Protein AF-A0A356UKZ0-F1 (afdb_monomer)

Mean predicted aligned error: 11.08 Å

Foldseek 3Di:
DVDLPDALVRVLVVQLCCCLVVVNPDDPDDFDPDNDDDDDDVVRVVVRVVSVVVSVVSCVVSVHDDDDDDDPDKDDDDLVVLLVLLLVLLVLVLLLCVLLVDDNVVSVVVSVVSNVVLVVCSPPPLPVSLLVSLLSLLQSQLLSLCSVQPDPDDDDPVSVVVSVVSSVVSNVSSVVSSCSSQPIPCVVVVVDDNPCPLVSVQNNVVVNVLSCQQRVDDDPDDPVVSVVCVCVVDPVVVVVNVVSVVVSVPD

Radius of gyration: 27.94 Å; Cα contacts (8 Å, |Δi|>4): 185; chains: 1; bounding box: 66×39×79 Å

Secondary structure (DSSP, 8-state):
---TT--HHHHHHHHHHHHHTS-------PPPS-SSSS--THHHHHHHHHHHHHHHHHHHHTTPPP----PPPPP---HHHHHHHHHHHHHHHHHHHHHTT--HHHHHHHHHHHHHHHHHHHHH-HHHHHHHHHHHHHHHHHHHHHHHH--SS---HHHHHHHHHHHHHHHHHHHHHHHHHT-SHHHHTTSS--TTHHHHHHHHHHHHHHHIIIIIS--SS-HHHHHHHHHHH-HHHHHHHHHHHHHHHT-

Solvent-accessible surface area (backbone atoms only — not comparable to full-atom values): 14479 Å² total; per-residue (Å²): 136,86,62,97,83,62,51,73,65,60,47,42,52,53,55,46,46,38,38,73,74,65,66,46,88,75,83,90,81,76,83,65,90,67,75,59,101,78,71,64,76,77,55,40,57,55,53,44,52,51,50,52,53,54,42,52,52,53,41,44,73,72,72,47,84,88,73,81,91,74,79,79,81,74,56,85,76,56,64,68,60,48,50,52,47,47,48,53,39,51,51,49,44,49,54,40,44,55,74,67,68,53,64,64,69,60,48,51,54,52,48,53,52,50,52,52,51,46,55,49,22,64,73,78,39,46,70,60,39,31,53,51,45,24,40,49,17,47,24,42,24,46,38,39,20,45,72,74,51,62,68,98,62,94,70,56,73,70,58,48,52,52,36,49,53,52,27,51,55,44,23,44,52,15,49,53,44,24,50,60,50,55,63,35,51,48,45,76,71,59,76,40,78,78,82,48,61,49,53,42,67,44,48,29,58,52,51,43,54,50,48,50,54,68,70,67,49,89,67,98,67,60,68,74,61,47,56,52,41,52,57,72,72,31,74,68,53,49,52,50,52,49,48,48,51,42,57,51,71,67,111

pLDDT: mean 83.97, std 14.88, range [40.44, 98.31]

Sequence (251 aa):
MANPNYTFAQAKDRYLLAAAERNVRVLLVRPFLRPDHGGAGDRILTANLNFFAGLKQALENEKLRLGQASVFSPLPVVRWLLFLMGWGVIAGGLLLWEKIKLPRRAGLILGILTVLGWLFLLYFDLNFGRKAMALAAVIIFPVLSLLINVPSQGVSPFESIWRLIRTSLMSLSGAILTVGLLADTGYMLKLDMFSGVKAAHILPLLILTVVFYLCFISSPVPVGLRLKKLFDAALPVKWAVIGLILLGLGV

Structure (mmCIF, N/CA/C/O backbone):
data_AF-A0A356UKZ0-F1
#
_entry.id   AF-A0A356UKZ0-F1
#
loop_
_atom_site.group_PDB
_atom_site.id
_atom_site.type_symbol
_atom_site.label_atom_id
_atom_site.label_alt_id
_atom_site.label_comp_id
_atom_site.label_asym_id
_atom_site.label_entity_id
_atom_site.label_seq_id
_atom_site.pdbx_PDB_ins_code
_atom_site.Cartn_x
_atom_site.Cartn_y
_atom_site.Cartn_z
_atom_site.occupancy
_atom_site.B_iso_or_equiv
_atom_site.auth_seq_id
_atom_site.auth_comp_id
_atom_site.auth_asym_id
_atom_site.auth_atom_id
_atom_site.pdbx_PDB_model_num
ATOM 1 N N . MET A 1 1 ? 23.489 10.546 -20.068 1.00 43.59 1 MET A N 1
ATOM 2 C CA . MET A 1 1 ? 24.926 10.244 -19.883 1.00 43.59 1 MET A CA 1
ATOM 3 C C . MET A 1 1 ? 25.555 9.766 -21.199 1.00 43.59 1 MET A C 1
ATOM 5 O O . MET A 1 1 ? 25.866 8.593 -21.318 1.00 43.59 1 MET A O 1
ATOM 9 N N . ALA A 1 2 ? 25.761 10.645 -22.186 1.00 40.44 2 ALA A N 1
ATOM 10 C CA . ALA A 1 2 ? 26.898 10.467 -23.098 1.00 40.44 2 ALA A CA 1
ATOM 11 C C . ALA A 1 2 ? 27.938 11.457 -22.593 1.00 40.44 2 ALA A C 1
ATOM 13 O O . ALA A 1 2 ? 27.857 12.648 -22.874 1.00 40.44 2 ALA A O 1
ATOM 14 N N . ASN A 1 3 ? 28.760 10.975 -21.668 1.00 45.78 3 ASN A N 1
ATOM 15 C CA . ASN A 1 3 ? 29.881 11.731 -21.142 1.00 45.78 3 ASN A CA 1
ATOM 16 C C . ASN A 1 3 ? 30.968 11.692 -22.234 1.00 45.78 3 ASN A C 1
ATOM 18 O O . ASN A 1 3 ? 31.224 10.588 -22.719 1.00 45.78 3 ASN A O 1
ATOM 22 N N . PRO A 1 4 ? 31.582 12.815 -22.643 1.00 55.72 4 PRO A N 1
ATOM 23 C CA . PRO A 1 4 ? 32.627 12.873 -23.680 1.00 55.72 4 PRO A CA 1
ATOM 24 C C . PRO A 1 4 ? 33.896 12.027 -23.428 1.00 55.72 4 PRO A C 1
ATOM 26 O O . PRO A 1 4 ? 34.841 12.125 -24.200 1.00 55.72 4 PRO A O 1
ATOM 29 N N . ASN A 1 5 ? 33.920 11.178 -22.395 1.00 64.25 5 ASN A N 1
ATOM 30 C CA . ASN A 1 5 ? 35.114 10.492 -21.899 1.00 64.25 5 ASN A CA 1
ATOM 31 C C . ASN A 1 5 ? 35.096 8.963 -22.080 1.00 64.25 5 ASN A C 1
ATOM 33 O O . ASN A 1 5 ? 35.955 8.292 -21.518 1.00 64.25 5 ASN A O 1
ATOM 37 N N . TYR A 1 6 ? 34.118 8.387 -22.788 1.00 72.69 6 TYR A N 1
ATOM 38 C CA . TYR A 1 6 ? 34.090 6.938 -23.020 1.00 72.69 6 TYR A CA 1
ATOM 39 C C . TYR A 1 6 ? 34.653 6.581 -24.390 1.00 72.69 6 TYR A C 1
ATOM 41 O O . TYR A 1 6 ? 34.204 7.118 -25.402 1.00 72.69 6 TYR A O 1
ATOM 49 N N . THR A 1 7 ? 35.577 5.621 -24.422 1.00 82.50 7 THR A N 1
ATOM 50 C CA . THR A 1 7 ? 35.979 4.965 -25.672 1.00 82.50 7 THR A CA 1
ATOM 51 C C . THR A 1 7 ? 34.839 4.093 -26.205 1.00 82.50 7 THR A C 1
ATOM 53 O O . THR A 1 7 ? 33.933 3.701 -25.460 1.00 82.50 7 THR A O 1
ATOM 56 N N . PHE A 1 8 ? 34.884 3.735 -27.492 1.00 84.50 8 PHE A N 1
ATOM 57 C CA . PHE A 1 8 ? 33.904 2.820 -28.091 1.00 84.50 8 PHE A CA 1
ATOM 58 C C . PHE A 1 8 ? 33.789 1.494 -27.322 1.00 84.50 8 PHE A C 1
ATOM 60 O O . PHE A 1 8 ? 32.682 1.011 -27.100 1.00 84.50 8 PHE A O 1
ATOM 67 N N . ALA A 1 9 ? 34.907 0.929 -26.856 1.00 85.94 9 ALA A N 1
ATOM 68 C CA . ALA A 1 9 ? 34.903 -0.304 -26.067 1.00 85.94 9 ALA A CA 1
ATOM 69 C C . ALA A 1 9 ? 34.182 -0.120 -24.721 1.00 85.94 9 ALA A C 1
ATOM 71 O O . ALA A 1 9 ? 33.236 -0.842 -24.420 1.00 85.94 9 ALA A O 1
ATOM 72 N N . GLN A 1 10 ? 34.540 0.920 -23.962 1.00 88.56 10 GLN A N 1
ATOM 73 C CA . GLN A 1 10 ? 33.916 1.207 -22.665 1.00 88.56 10 GLN A CA 1
ATOM 74 C C . GLN A 1 10 ? 32.413 1.474 -22.787 1.00 88.56 10 GLN A C 1
ATOM 76 O O . GLN A 1 10 ? 31.621 1.066 -21.936 1.00 88.56 10 GLN A O 1
ATOM 81 N N . ALA A 1 11 ? 32.001 2.171 -23.846 1.00 88.88 11 ALA A N 1
ATOM 82 C CA . ALA A 1 11 ? 30.593 2.415 -24.101 1.00 88.88 11 ALA A CA 1
ATOM 83 C C . ALA A 1 11 ? 29.846 1.127 -24.460 1.00 88.88 11 ALA A C 1
ATOM 85 O O . ALA A 1 11 ? 28.740 0.921 -23.959 1.00 88.88 11 ALA A O 1
ATOM 86 N N . LYS A 1 12 ? 30.447 0.257 -25.284 1.00 90.56 12 LYS A N 1
ATOM 87 C CA . LYS A 1 12 ? 29.882 -1.051 -25.637 1.00 90.56 12 LYS A CA 1
ATOM 88 C C . LYS A 1 12 ? 29.649 -1.887 -24.381 1.00 90.56 12 LYS A C 1
ATOM 90 O O . LYS A 1 12 ? 28.522 -2.332 -24.174 1.00 90.56 12 LYS A O 1
ATOM 95 N N . ASP A 1 13 ? 30.657 -2.012 -23.522 1.00 92.06 13 ASP A N 1
ATOM 96 C CA . ASP A 1 13 ? 30.556 -2.768 -22.268 1.00 92.06 13 ASP A CA 1
ATOM 97 C C . ASP A 1 13 ? 29.467 -2.192 -21.365 1.00 92.06 13 ASP A C 1
ATOM 99 O O . ASP A 1 13 ? 28.635 -2.916 -20.828 1.00 92.06 13 ASP A O 1
ATOM 103 N N . ARG A 1 14 ? 29.385 -0.863 -21.256 1.00 91.62 14 ARG A N 1
ATOM 104 C CA . ARG A 1 14 ? 28.345 -0.207 -20.460 1.00 91.62 14 ARG A CA 1
ATOM 105 C C . ARG A 1 14 ? 26.931 -0.506 -20.969 1.00 91.62 14 ARG A C 1
ATOM 107 O O . ARG A 1 14 ? 26.036 -0.724 -20.150 1.00 91.62 14 ARG A O 1
ATOM 114 N N . TYR A 1 15 ? 26.704 -0.473 -22.283 1.00 93.50 15 TYR A N 1
ATOM 115 C CA . TYR A 1 15 ? 25.401 -0.823 -22.860 1.00 93.50 15 TYR A CA 1
ATOM 116 C C . TYR A 1 15 ? 25.092 -2.314 -22.692 1.00 93.50 15 TYR A C 1
ATOM 118 O O . TYR A 1 15 ? 23.949 -2.656 -22.385 1.00 93.50 15 TYR A O 1
ATOM 126 N N . LEU A 1 16 ? 26.101 -3.179 -22.829 1.00 93.75 16 LEU A N 1
ATOM 127 C CA . LEU A 1 16 ? 25.967 -4.617 -22.623 1.00 93.75 16 LEU A CA 1
ATOM 128 C C . LEU A 1 16 ? 25.573 -4.933 -21.177 1.00 93.75 16 LEU A C 1
ATOM 130 O O . LEU A 1 16 ? 24.544 -5.560 -20.960 1.00 93.75 16 LEU A O 1
ATOM 134 N N . LEU A 1 17 ? 26.301 -4.403 -20.190 1.00 93.38 17 LEU A N 1
ATOM 135 C CA . LEU A 1 17 ? 25.995 -4.561 -18.762 1.00 93.38 17 LEU A CA 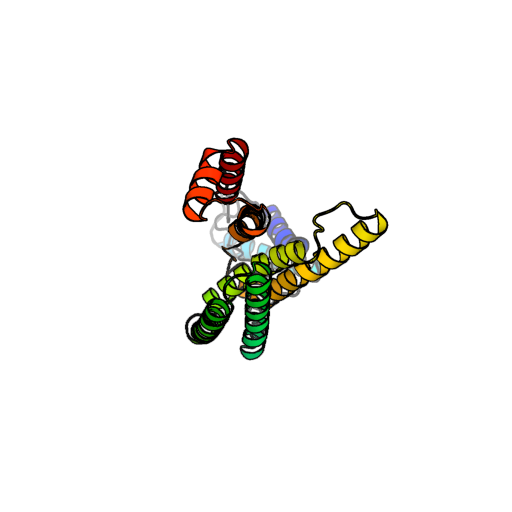1
ATOM 136 C C . LEU A 1 17 ? 24.600 -4.025 -18.414 1.00 93.38 17 LEU A C 1
ATOM 138 O O . LEU A 1 17 ? 23.856 -4.632 -17.644 1.00 93.38 17 LEU A O 1
ATOM 142 N N . ALA A 1 18 ? 24.205 -2.890 -18.999 1.00 93.56 18 ALA A N 1
ATOM 143 C CA . ALA A 1 18 ? 22.863 -2.352 -18.797 1.00 93.56 18 ALA A CA 1
ATOM 144 C C . ALA A 1 18 ? 21.775 -3.335 -19.267 1.00 93.56 18 ALA A C 1
ATOM 146 O O . ALA A 1 18 ? 20.783 -3.530 -18.564 1.00 93.56 18 ALA A O 1
ATOM 147 N N . ALA A 1 19 ? 21.954 -3.969 -20.425 1.00 92.81 19 ALA A N 1
ATOM 148 C CA . ALA A 1 19 ? 20.964 -4.884 -20.980 1.00 92.81 19 ALA A CA 1
ATOM 149 C C . ALA A 1 19 ? 21.001 -6.286 -20.349 1.00 92.81 19 ALA A C 1
ATOM 151 O O . ALA A 1 19 ? 19.946 -6.822 -19.994 1.00 92.81 19 ALA A O 1
ATOM 152 N N . ALA A 1 20 ? 22.194 -6.866 -20.209 1.00 91.81 20 ALA A N 1
ATOM 153 C CA . ALA A 1 20 ? 22.410 -8.228 -19.735 1.00 91.81 20 ALA A CA 1
ATOM 154 C C . ALA A 1 20 ? 22.220 -8.345 -18.217 1.00 91.81 20 ALA A C 1
ATOM 156 O O . ALA A 1 20 ? 21.444 -9.183 -17.765 1.00 91.81 20 ALA A O 1
ATOM 157 N N . GLU A 1 21 ? 22.836 -7.463 -17.425 1.00 91.75 21 GLU A N 1
ATOM 158 C CA . GLU A 1 21 ? 22.789 -7.567 -15.959 1.00 91.75 21 GLU A CA 1
ATOM 159 C C . GLU A 1 21 ? 21.620 -6.790 -15.349 1.00 91.75 21 GLU A C 1
ATOM 161 O O . GLU A 1 21 ? 20.935 -7.270 -14.449 1.00 91.75 21 GLU A O 1
ATOM 166 N N . ARG A 1 22 ? 21.371 -5.565 -15.832 1.00 90.00 22 ARG A N 1
ATOM 167 C CA . ARG A 1 22 ? 20.391 -4.645 -15.219 1.00 90.00 22 ARG A CA 1
ATOM 168 C C . ARG A 1 22 ? 19.008 -4.712 -15.852 1.00 90.00 22 ARG A C 1
ATOM 170 O O . ARG A 1 22 ? 18.146 -3.909 -15.502 1.00 90.00 22 ARG A O 1
ATOM 177 N N . ASN A 1 23 ? 18.799 -5.647 -16.781 1.00 87.62 23 ASN A N 1
ATOM 178 C CA . ASN A 1 23 ? 17.517 -5.868 -17.447 1.00 87.62 23 ASN A CA 1
ATOM 179 C C . ASN A 1 23 ? 16.961 -4.585 -18.114 1.00 87.62 23 ASN A C 1
ATOM 181 O O . ASN A 1 23 ? 15.752 -4.378 -18.201 1.00 87.62 23 ASN A O 1
ATOM 185 N N . VAL A 1 24 ? 17.838 -3.690 -18.591 1.00 88.94 24 VAL A N 1
ATOM 186 C CA . VAL A 1 24 ? 17.426 -2.487 -19.328 1.00 88.94 24 VAL A CA 1
ATOM 187 C C . VAL A 1 24 ? 17.042 -2.902 -20.746 1.00 88.94 24 VAL A C 1
ATOM 189 O O . VAL A 1 24 ? 17.882 -3.340 -21.528 1.00 88.94 24 VAL A O 1
ATOM 192 N N . ARG A 1 25 ? 15.755 -2.781 -21.086 1.00 86.81 25 ARG A N 1
ATOM 193 C CA . ARG A 1 25 ? 15.201 -3.241 -22.376 1.00 86.81 25 ARG A CA 1
ATOM 194 C C . ARG A 1 25 ? 15.134 -2.167 -23.462 1.00 86.81 25 ARG A C 1
ATOM 196 O O . ARG A 1 25 ? 14.839 -2.485 -24.607 1.00 86.81 25 ARG A O 1
ATOM 203 N N . VAL A 1 26 ? 15.459 -0.917 -23.127 1.00 88.94 26 VAL A N 1
ATOM 204 C CA . VAL A 1 26 ? 15.556 0.198 -24.080 1.00 88.94 26 VAL A CA 1
ATOM 205 C C . VAL A 1 26 ? 16.917 0.871 -23.923 1.00 88.94 26 VAL A C 1
ATOM 207 O O . VAL A 1 26 ? 17.212 1.452 -22.880 1.00 88.94 26 VAL A O 1
ATOM 210 N N . LEU A 1 27 ? 17.748 0.802 -24.965 1.00 89.69 27 LEU A N 1
ATOM 211 C CA . LEU A 1 27 ? 19.071 1.424 -24.992 1.00 89.69 27 LEU A CA 1
ATOM 212 C C . LEU A 1 27 ? 19.046 2.664 -25.889 1.00 89.69 27 LEU A C 1
ATOM 214 O O . LEU A 1 27 ? 19.005 2.560 -27.113 1.00 89.69 27 LEU A O 1
ATOM 218 N N . LEU A 1 28 ? 19.103 3.851 -25.281 1.00 90.00 28 LEU A N 1
ATOM 219 C CA . LEU A 1 28 ? 19.311 5.092 -26.024 1.00 90.00 28 LEU A CA 1
ATOM 220 C C . LEU A 1 28 ? 20.800 5.247 -26.346 1.00 90.00 28 LEU A C 1
ATOM 222 O O . LEU A 1 28 ? 21.562 5.807 -25.554 1.00 90.00 28 LEU A O 1
ATOM 226 N N . VAL A 1 29 ? 21.201 4.751 -27.511 1.00 89.12 29 VAL A N 1
ATOM 227 C CA . VAL A 1 29 ? 22.577 4.862 -27.993 1.00 89.12 29 VAL A CA 1
ATOM 228 C C . VAL A 1 29 ? 22.765 6.198 -28.704 1.00 89.12 29 VAL A C 1
ATOM 230 O O . VAL A 1 29 ? 22.141 6.471 -29.727 1.00 89.12 29 VAL A O 1
ATOM 233 N N . ARG A 1 30 ? 23.624 7.050 -28.144 1.00 85.94 30 ARG A N 1
ATOM 234 C CA . ARG A 1 30 ? 23.974 8.346 -28.740 1.00 85.94 30 ARG A CA 1
ATOM 235 C C . ARG A 1 30 ? 25.189 8.190 -29.665 1.00 85.94 30 ARG A C 1
ATOM 237 O O . ARG A 1 30 ? 26.172 7.607 -29.210 1.00 85.94 30 ARG A O 1
ATOM 244 N N . PRO A 1 31 ? 25.156 8.722 -30.902 1.00 84.38 31 PRO A N 1
ATOM 245 C CA . PRO A 1 31 ? 26.309 8.693 -31.797 1.00 84.38 31 PRO A CA 1
ATOM 246 C C . PRO A 1 31 ? 27.517 9.448 -31.229 1.00 84.38 31 PRO A C 1
ATOM 248 O O . PRO A 1 31 ? 27.374 10.499 -30.599 1.00 84.38 31 PRO A O 1
ATOM 251 N N . PHE A 1 32 ? 28.713 8.933 -31.495 1.00 81.94 32 PHE A N 1
ATOM 252 C CA . PHE A 1 32 ? 29.981 9.584 -31.186 1.00 81.94 32 PHE A CA 1
ATOM 253 C C . PHE A 1 32 ? 30.288 10.630 -32.252 1.00 81.94 32 PHE A C 1
ATOM 255 O O . PHE A 1 32 ? 30.457 10.293 -33.421 1.00 81.94 32 PHE A O 1
ATOM 262 N N . LEU A 1 33 ? 30.369 11.899 -31.848 1.00 78.44 33 LEU A N 1
ATOM 263 C CA . LEU A 1 33 ? 30.633 13.025 -32.755 1.00 78.44 33 LEU A CA 1
ATOM 264 C C . LEU A 1 33 ? 32.129 13.319 -32.938 1.00 78.44 33 LEU A C 1
ATOM 266 O O . LEU A 1 33 ? 32.504 14.088 -33.816 1.00 78.44 33 LEU A O 1
ATOM 270 N N . ARG A 1 34 ? 32.982 12.739 -32.089 1.00 71.50 34 ARG A N 1
ATOM 271 C CA . ARG A 1 34 ? 34.445 12.857 -32.136 1.00 71.50 34 ARG A CA 1
ATOM 272 C C . ARG A 1 34 ? 35.054 11.493 -31.808 1.00 71.50 34 ARG A C 1
ATOM 274 O O . ARG A 1 34 ? 35.364 11.245 -30.645 1.00 71.50 34 ARG A O 1
ATOM 281 N N . PRO A 1 35 ? 35.114 10.578 -32.787 1.00 60.94 35 PRO A N 1
ATOM 282 C CA . PRO A 1 35 ? 35.842 9.330 -32.647 1.00 60.94 35 PRO A CA 1
ATOM 283 C C . PRO A 1 35 ? 37.325 9.687 -32.664 1.00 60.94 35 PRO A C 1
ATOM 285 O O . PRO A 1 35 ? 37.921 9.849 -33.721 1.00 60.94 35 PRO A O 1
ATOM 288 N N . ASP A 1 36 ? 37.871 9.901 -31.475 1.00 57.19 36 ASP A N 1
ATOM 289 C CA . ASP A 1 36 ? 39.278 10.194 -31.236 1.00 57.19 36 ASP A CA 1
ATOM 290 C C . ASP A 1 36 ? 39.715 11.592 -31.722 1.00 57.19 36 ASP A C 1
ATOM 292 O O . ASP A 1 36 ? 39.097 12.244 -32.568 1.00 57.19 36 ASP A O 1
ATOM 296 N N . HIS A 1 37 ? 40.745 12.136 -31.081 1.00 52.12 37 HIS A N 1
ATOM 297 C CA . HIS A 1 37 ? 41.218 13.502 -31.295 1.00 52.12 37 HIS A CA 1
ATOM 298 C C . HIS A 1 37 ? 41.833 13.679 -32.699 1.00 52.12 37 HIS A C 1
ATOM 300 O O . HIS A 1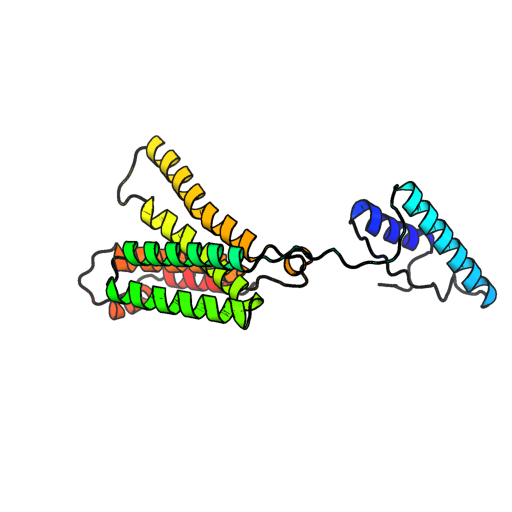 37 ? 43.047 13.647 -32.852 1.00 52.12 37 HIS A O 1
ATOM 306 N N . GLY A 1 38 ? 41.001 13.896 -33.721 1.00 49.44 38 GLY A N 1
ATOM 307 C CA . GLY A 1 38 ? 41.424 14.294 -35.067 1.00 49.44 38 GLY A CA 1
ATOM 308 C C . GLY A 1 38 ? 41.122 13.257 -36.148 1.00 49.44 38 GLY A C 1
ATOM 309 O O . GLY A 1 38 ? 41.898 12.339 -36.391 1.00 49.44 38 GLY A O 1
ATOM 310 N N . GLY A 1 39 ? 40.019 13.443 -36.874 1.00 44.44 39 GLY A N 1
ATOM 311 C CA . GLY A 1 39 ? 39.728 12.651 -38.067 1.00 44.44 39 GLY A CA 1
ATOM 312 C C . GLY A 1 39 ? 38.464 13.109 -38.785 1.00 44.44 39 GLY A C 1
ATOM 313 O O . GLY A 1 39 ? 37.404 13.195 -38.175 1.00 44.44 39 GLY A O 1
ATOM 314 N N . ALA A 1 40 ? 38.607 13.417 -40.075 1.00 51.03 40 ALA A N 1
ATOM 315 C CA . ALA A 1 40 ? 37.608 13.993 -40.974 1.00 51.03 40 ALA A CA 1
ATOM 316 C C . ALA A 1 40 ? 36.249 13.259 -40.998 1.00 51.03 40 ALA A C 1
ATOM 318 O O . ALA A 1 40 ? 36.176 12.042 -40.814 1.00 51.03 40 ALA A O 1
ATOM 319 N N . GLY A 1 41 ? 35.185 14.026 -41.269 1.00 56.44 41 GLY A N 1
ATOM 320 C CA . GLY A 1 41 ? 33.767 13.666 -41.105 1.00 56.44 41 GLY A CA 1
ATOM 321 C C . GLY A 1 41 ? 33.309 12.322 -41.688 1.00 56.44 41 GLY A C 1
ATOM 322 O O . GLY A 1 41 ? 32.430 11.695 -41.099 1.00 56.44 41 GLY A O 1
ATOM 323 N N . ASP A 1 42 ? 33.946 11.812 -42.745 1.00 58.47 42 ASP A N 1
ATOM 324 C CA . ASP A 1 42 ? 33.582 10.529 -43.376 1.00 58.47 42 ASP A CA 1
ATOM 325 C C . ASP A 1 42 ? 33.932 9.297 -42.521 1.00 58.47 42 ASP A C 1
ATOM 327 O O . ASP A 1 42 ? 33.281 8.250 -42.598 1.00 58.47 42 ASP A O 1
ATOM 331 N N . ARG A 1 43 ? 34.924 9.411 -41.628 1.00 73.44 43 ARG A N 1
ATOM 332 C CA . ARG A 1 43 ? 35.282 8.329 -40.694 1.00 73.44 43 ARG A CA 1
ATOM 333 C C . ARG A 1 43 ? 34.280 8.186 -39.549 1.00 73.44 43 ARG A C 1
ATOM 335 O O . ARG A 1 43 ? 34.168 7.105 -38.975 1.00 73.44 43 ARG A O 1
ATOM 342 N N . ILE A 1 44 ? 33.521 9.239 -39.242 1.00 79.44 44 ILE A N 1
ATOM 343 C CA . ILE A 1 44 ? 32.617 9.280 -38.086 1.00 79.44 44 ILE A CA 1
ATOM 344 C C . ILE A 1 44 ? 31.419 8.359 -38.285 1.00 79.44 44 ILE A C 1
ATOM 346 O O . ILE A 1 44 ? 31.076 7.588 -37.385 1.00 79.44 44 ILE A O 1
ATOM 350 N N . LEU A 1 45 ? 30.800 8.410 -39.464 1.00 83.31 45 LEU A N 1
ATOM 351 C CA . LEU A 1 45 ? 29.667 7.550 -39.789 1.00 83.31 45 LEU A CA 1
ATOM 352 C C . LEU A 1 45 ? 30.079 6.076 -39.741 1.00 83.31 45 LEU A C 1
ATOM 354 O O . LEU A 1 45 ? 29.461 5.287 -39.030 1.00 83.31 45 LEU A O 1
ATOM 358 N N . THR A 1 46 ? 31.170 5.730 -40.427 1.00 85.56 46 THR A N 1
ATOM 359 C CA . THR A 1 46 ? 31.694 4.358 -40.485 1.00 85.56 46 THR A CA 1
ATOM 360 C C . THR A 1 46 ? 32.059 3.827 -39.094 1.00 85.56 46 THR A C 1
ATOM 362 O O . THR A 1 46 ? 31.695 2.704 -38.748 1.00 85.56 46 THR A O 1
ATOM 365 N N . ALA A 1 47 ? 32.704 4.641 -38.250 1.00 84.56 47 ALA A N 1
ATOM 366 C CA . ALA A 1 47 ? 33.035 4.262 -36.875 1.00 84.56 47 ALA A CA 1
ATOM 367 C C . ALA A 1 47 ? 31.784 3.992 -36.021 1.00 84.56 47 ALA A C 1
ATOM 369 O O . ALA A 1 47 ? 31.725 2.990 -35.307 1.00 84.56 47 ALA A O 1
ATOM 370 N N . ASN A 1 48 ? 30.755 4.841 -36.128 1.00 88.12 48 ASN A N 1
ATOM 371 C CA . ASN A 1 48 ? 29.489 4.620 -35.430 1.00 88.12 48 ASN A CA 1
ATOM 372 C C . ASN A 1 48 ? 28.773 3.362 -35.940 1.00 88.12 48 ASN A C 1
ATOM 374 O O . ASN A 1 48 ? 28.305 2.575 -35.124 1.00 88.12 48 ASN A O 1
ATOM 378 N N . LEU A 1 49 ? 28.721 3.129 -37.255 1.00 90.19 49 LEU A N 1
ATOM 379 C CA . LEU A 1 49 ? 28.112 1.923 -37.831 1.00 90.19 49 LEU A CA 1
ATOM 380 C C . LEU A 1 49 ? 28.801 0.644 -37.335 1.00 90.19 49 LEU A C 1
ATOM 382 O O . LEU A 1 49 ? 28.118 -0.285 -36.902 1.00 90.19 49 LEU A O 1
ATOM 386 N N . ASN A 1 50 ? 30.136 0.627 -37.308 1.00 90.69 50 ASN A N 1
ATOM 387 C CA . ASN A 1 50 ? 30.911 -0.488 -36.759 1.00 90.69 50 ASN A CA 1
ATOM 388 C C . ASN A 1 50 ? 30.624 -0.701 -35.267 1.00 90.69 50 ASN A C 1
ATOM 390 O O . ASN A 1 50 ? 30.467 -1.836 -34.816 1.00 90.69 50 ASN A O 1
ATOM 394 N N . PHE A 1 51 ? 30.496 0.383 -34.499 1.00 90.38 51 PHE A N 1
ATOM 395 C CA . PHE A 1 51 ? 30.104 0.315 -33.094 1.00 90.38 51 PHE A CA 1
ATOM 396 C C . PHE A 1 51 ? 28.697 -0.274 -32.908 1.00 90.38 51 PHE A C 1
ATOM 398 O O . PHE A 1 51 ? 28.521 -1.172 -32.086 1.00 90.38 51 PHE A O 1
ATOM 405 N N . PHE A 1 52 ? 27.706 0.171 -33.688 1.00 91.88 52 PHE A N 1
ATOM 406 C CA . PHE A 1 52 ? 26.343 -0.370 -33.645 1.00 91.88 52 PHE A CA 1
ATOM 407 C C . PHE A 1 52 ? 26.303 -1.855 -34.018 1.00 91.88 52 PHE A C 1
ATOM 409 O O . PHE A 1 52 ? 25.644 -2.632 -33.327 1.00 91.88 52 PHE A O 1
ATOM 416 N N . ALA A 1 53 ? 27.032 -2.263 -35.061 1.00 93.12 53 ALA A N 1
ATOM 417 C CA . ALA A 1 53 ? 27.142 -3.663 -35.463 1.00 93.12 53 ALA A CA 1
ATOM 418 C C . ALA A 1 53 ? 27.772 -4.520 -34.352 1.00 93.12 53 ALA A C 1
ATOM 420 O O . ALA A 1 53 ? 27.224 -5.557 -33.976 1.00 93.12 53 ALA A O 1
ATOM 421 N N . GLY A 1 54 ? 28.872 -4.045 -33.758 1.00 93.31 54 GLY A N 1
ATOM 422 C CA . GLY A 1 54 ? 29.546 -4.730 -32.658 1.00 93.31 54 GLY A CA 1
ATOM 423 C C . GLY A 1 54 ? 28.716 -4.796 -31.372 1.00 93.31 54 GLY A C 1
ATOM 424 O O . GLY A 1 54 ? 28.808 -5.782 -30.639 1.00 93.31 54 GLY A O 1
ATOM 425 N N . LEU A 1 55 ? 27.903 -3.774 -31.088 1.00 93.25 55 LEU A N 1
ATOM 426 C CA . LEU A 1 55 ? 26.957 -3.774 -29.972 1.00 93.25 55 LEU A CA 1
ATOM 427 C C . LEU A 1 55 ? 25.809 -4.758 -30.222 1.00 93.25 55 LEU A C 1
ATOM 429 O O . LEU A 1 55 ? 25.486 -5.541 -29.335 1.00 93.25 55 LEU A O 1
ATOM 433 N N . LYS A 1 56 ? 25.232 -4.760 -31.431 1.00 93.56 56 LYS A N 1
ATOM 434 C CA . LYS A 1 56 ? 24.193 -5.715 -31.837 1.00 93.56 56 LYS A CA 1
ATOM 435 C C . LYS A 1 56 ? 24.664 -7.156 -31.650 1.00 93.56 56 LYS A C 1
ATOM 437 O O . LYS A 1 56 ? 23.993 -7.920 -30.966 1.00 93.56 56 LYS A O 1
ATOM 442 N N . GLN A 1 57 ? 25.840 -7.488 -32.177 1.00 94.75 57 GLN A N 1
ATOM 443 C CA . GLN A 1 57 ? 26.408 -8.829 -32.054 1.00 94.75 57 GLN A CA 1
ATOM 444 C C . GLN A 1 57 ? 26.648 -9.219 -30.588 1.00 94.75 57 GLN A C 1
ATOM 446 O O . GLN A 1 57 ? 26.359 -10.343 -30.193 1.00 94.75 57 GLN A O 1
ATOM 451 N N . ALA A 1 58 ? 27.139 -8.295 -29.757 1.00 93.19 58 ALA A N 1
ATOM 452 C CA . ALA A 1 58 ? 27.340 -8.570 -28.335 1.00 93.19 58 ALA A CA 1
ATOM 453 C C . ALA A 1 58 ? 26.021 -8.838 -27.594 1.00 93.19 58 ALA A C 1
ATOM 455 O O . ALA A 1 58 ? 25.958 -9.752 -26.782 1.00 93.19 58 ALA A O 1
ATOM 456 N N . LEU A 1 59 ? 24.958 -8.090 -27.902 1.00 93.81 59 LEU A N 1
ATOM 457 C CA . LEU A 1 59 ? 23.633 -8.321 -27.320 1.00 93.81 59 LEU A CA 1
ATOM 458 C C . LEU A 1 59 ? 23.037 -9.665 -27.776 1.00 93.81 59 LEU A C 1
ATOM 460 O O . LEU A 1 59 ? 22.455 -10.384 -26.967 1.00 93.81 59 LEU A O 1
ATOM 464 N N . GLU A 1 60 ? 23.210 -10.032 -29.046 1.00 93.75 60 GLU A N 1
ATOM 465 C CA . GLU A 1 60 ? 22.765 -11.327 -29.579 1.00 93.75 60 GLU A CA 1
ATOM 466 C C . GLU A 1 60 ? 23.536 -12.505 -28.955 1.00 93.75 60 GLU A C 1
ATOM 468 O O . GLU A 1 60 ? 22.932 -13.536 -28.655 1.00 93.75 60 GLU A O 1
ATOM 473 N N . ASN A 1 61 ? 24.834 -12.337 -28.671 1.00 94.88 61 ASN A N 1
ATOM 474 C CA . ASN A 1 61 ? 25.644 -13.328 -27.950 1.00 94.88 61 ASN A CA 1
ATOM 475 C C . ASN A 1 61 ? 25.143 -13.558 -26.512 1.00 94.88 61 ASN A C 1
ATOM 477 O O . ASN A 1 61 ? 25.153 -14.691 -26.036 1.00 94.88 61 ASN A O 1
ATOM 481 N N . GLU A 1 62 ? 24.617 -12.516 -25.859 1.00 92.44 62 GLU A N 1
ATOM 482 C CA . GLU A 1 62 ? 23.909 -12.605 -24.568 1.00 92.44 62 GLU A CA 1
ATOM 483 C C . GLU A 1 62 ? 22.486 -13.188 -24.697 1.00 92.44 62 GLU A C 1
ATOM 485 O O . GLU A 1 62 ? 21.683 -13.135 -23.764 1.00 92.44 62 GLU A O 1
ATOM 490 N N . LYS A 1 63 ? 22.136 -13.748 -25.865 1.00 92.44 63 LYS A N 1
ATOM 491 C CA . LYS A 1 63 ? 20.814 -14.309 -26.195 1.00 92.44 63 LYS A CA 1
ATOM 492 C C . LYS A 1 63 ? 19.674 -13.287 -26.085 1.00 92.44 63 LYS A C 1
ATOM 494 O O . LYS A 1 63 ? 18.508 -13.670 -25.947 1.00 92.44 63 LYS A O 1
ATOM 499 N N . LEU A 1 64 ? 19.978 -11.989 -26.169 1.00 90.75 64 LEU A N 1
ATOM 500 C CA . LEU A 1 64 ? 18.975 -10.928 -26.180 1.00 90.75 64 LEU A CA 1
ATOM 501 C C . LEU A 1 64 ? 18.414 -10.749 -27.594 1.00 90.75 64 LEU A C 1
ATOM 503 O O . LEU A 1 64 ? 19.142 -10.752 -28.584 1.00 90.75 64 LEU A O 1
ATOM 507 N N . ARG A 1 65 ? 17.095 -10.563 -27.690 1.00 87.69 65 ARG A N 1
ATOM 508 C CA . ARG A 1 65 ? 16.413 -10.298 -28.961 1.00 87.69 65 ARG A CA 1
ATOM 509 C C . ARG A 1 65 ? 16.279 -8.798 -29.171 1.00 87.69 65 ARG A C 1
ATOM 511 O O . ARG A 1 65 ? 15.670 -8.111 -28.353 1.00 87.69 65 ARG A O 1
ATOM 518 N N . LEU A 1 66 ? 16.820 -8.305 -30.279 1.00 87.19 66 LEU A N 1
ATOM 519 C CA . LEU A 1 66 ? 16.614 -6.929 -30.713 1.00 87.19 66 LEU A CA 1
ATOM 520 C C . LEU A 1 66 ? 15.256 -6.804 -31.404 1.00 87.19 66 LEU A C 1
ATOM 522 O O . LEU A 1 66 ? 14.864 -7.662 -32.192 1.00 87.19 66 LEU A O 1
ATOM 526 N N . GLY A 1 67 ? 14.544 -5.724 -31.115 1.00 86.62 67 GLY A N 1
ATOM 527 C CA . GLY A 1 67 ? 13.234 -5.441 -31.685 1.00 86.62 67 GLY A CA 1
ATOM 528 C C . GLY A 1 67 ? 12.914 -3.956 -31.601 1.00 86.62 67 GLY A C 1
ATOM 529 O O . GLY A 1 67 ? 13.719 -3.159 -31.114 1.00 86.62 67 GLY A O 1
ATOM 530 N N . GLN A 1 68 ? 11.734 -3.579 -32.080 1.00 84.38 68 GLN A N 1
ATOM 531 C CA . GLN A 1 68 ? 11.248 -2.214 -31.913 1.00 84.38 68 GLN A CA 1
ATOM 532 C C . GLN A 1 68 ? 10.915 -1.960 -30.440 1.00 84.38 68 GLN A C 1
ATOM 534 O O . GLN A 1 68 ? 10.317 -2.806 -29.770 1.00 84.38 68 GLN A O 1
ATOM 539 N N . ALA A 1 69 ? 11.309 -0.788 -29.938 1.00 82.19 69 ALA A N 1
ATOM 540 C CA . ALA A 1 69 ? 10.920 -0.357 -28.605 1.00 82.19 69 ALA A CA 1
ATOM 541 C C . ALA A 1 69 ? 9.388 -0.300 -28.532 1.00 82.19 69 ALA A C 1
ATOM 543 O O . ALA A 1 69 ? 8.746 0.382 -29.328 1.00 82.19 69 ALA A O 1
ATOM 544 N N . SER A 1 70 ? 8.813 -1.037 -27.588 1.00 81.56 70 SER A N 1
ATOM 545 C CA . SER A 1 70 ? 7.374 -1.098 -27.348 1.00 81.56 70 SER A CA 1
ATOM 546 C C . SER A 1 70 ? 7.079 -0.781 -25.888 1.00 81.56 70 SER A C 1
ATOM 548 O O . SER A 1 70 ? 7.948 -0.882 -25.018 1.00 81.56 70 SER A O 1
ATOM 550 N N . VAL A 1 71 ? 5.851 -0.343 -25.625 1.00 80.12 71 VAL A N 1
ATOM 551 C CA . VAL A 1 71 ? 5.374 -0.112 -24.261 1.00 80.12 71 VAL A CA 1
ATOM 552 C C . VAL A 1 71 ? 5.035 -1.464 -23.638 1.00 80.12 71 VAL A C 1
ATOM 554 O O . VAL A 1 71 ? 4.540 -2.358 -24.324 1.00 80.12 71 VAL A O 1
ATOM 557 N N . PHE A 1 72 ? 5.290 -1.623 -22.339 1.00 77.81 72 PHE A N 1
ATOM 558 C CA . PHE A 1 72 ? 4.807 -2.792 -21.609 1.00 77.81 72 PHE A CA 1
ATOM 559 C C . PHE A 1 72 ? 3.283 -2.890 -21.712 1.00 77.81 72 PHE A C 1
ATOM 561 O O . PHE A 1 72 ? 2.586 -1.882 -21.579 1.00 77.81 72 PHE A O 1
ATOM 568 N N . SER A 1 73 ? 2.769 -4.104 -21.916 1.00 80.62 73 SER A N 1
ATOM 569 C CA . SER A 1 73 ? 1.327 -4.346 -21.902 1.00 80.62 73 SER A CA 1
ATOM 570 C C . SER A 1 73 ? 0.744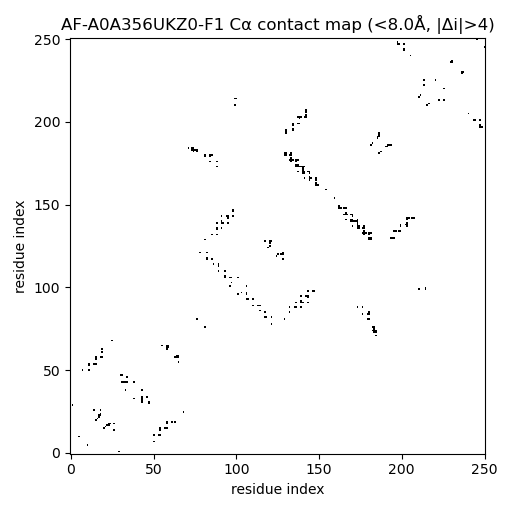 -3.894 -20.560 1.00 80.62 73 SER A C 1
ATOM 572 O O . SER A 1 73 ? 1.247 -4.336 -19.521 1.00 80.62 73 SER A O 1
ATOM 574 N N . PRO A 1 74 ? -0.290 -3.034 -20.551 1.00 80.12 74 PRO A N 1
ATOM 575 C CA . PRO A 1 74 ? -0.899 -2.590 -19.308 1.00 80.12 74 PRO A CA 1
ATOM 576 C C . PRO A 1 74 ? -1.488 -3.793 -18.571 1.00 80.12 74 PRO A C 1
ATOM 578 O O . PRO A 1 74 ? -2.135 -4.654 -19.174 1.00 80.12 74 PRO A O 1
ATOM 581 N N . LEU A 1 75 ? -1.277 -3.851 -17.257 1.00 83.06 75 LEU A N 1
ATOM 582 C CA . LEU A 1 75 ? -1.990 -4.806 -16.415 1.00 83.06 75 LEU A CA 1
ATOM 583 C C . LEU A 1 75 ? -3.464 -4.380 -16.361 1.00 83.06 75 LEU A C 1
ATOM 585 O O . LEU A 1 75 ? -3.739 -3.225 -16.028 1.00 83.06 75 LEU A O 1
ATOM 589 N N . PRO A 1 76 ? -4.421 -5.264 -16.695 1.00 82.19 76 PRO A N 1
ATOM 590 C CA . PRO A 1 76 ? -5.825 -4.887 -16.739 1.00 82.19 76 PRO A CA 1
ATOM 591 C C . PRO A 1 76 ? -6.331 -4.557 -15.332 1.00 82.19 76 PRO A C 1
ATOM 593 O O . PRO A 1 76 ? -6.404 -5.417 -14.454 1.00 82.19 76 PRO A O 1
ATOM 596 N N . VAL A 1 77 ? -6.720 -3.299 -15.123 1.00 85.50 77 VAL A N 1
ATOM 597 C CA . VAL A 1 77 ? -7.300 -2.839 -13.860 1.00 85.50 77 VAL A CA 1
ATOM 598 C C . VAL A 1 77 ? -8.804 -3.101 -13.861 1.00 85.50 77 VAL A C 1
ATOM 600 O O . VAL A 1 77 ? -9.587 -2.386 -14.489 1.00 85.50 77 VAL A O 1
ATOM 603 N N . VAL A 1 78 ? -9.229 -4.128 -13.126 1.00 91.44 78 VAL A N 1
ATOM 604 C CA . VAL A 1 78 ? -10.644 -4.503 -13.016 1.00 91.44 78 VAL A CA 1
ATOM 605 C C . VAL A 1 78 ? -11.317 -3.679 -11.914 1.00 91.44 78 VAL A C 1
ATOM 607 O O . VAL A 1 78 ? -11.136 -3.940 -10.724 1.00 91.44 78 VAL A O 1
ATOM 610 N N . ARG A 1 79 ? -12.127 -2.681 -12.298 1.00 91.38 79 ARG A N 1
ATOM 611 C CA . ARG A 1 79 ? -12.769 -1.733 -11.358 1.00 91.38 79 ARG A CA 1
ATOM 612 C C . ARG A 1 79 ? -13.640 -2.406 -10.296 1.00 91.38 79 ARG A C 1
ATOM 614 O O . ARG A 1 79 ? -13.621 -1.992 -9.144 1.00 91.38 79 ARG A O 1
ATOM 621 N N . TRP A 1 80 ? -14.370 -3.456 -10.664 1.00 93.50 80 TRP A N 1
ATOM 622 C CA . TRP A 1 80 ? -15.177 -4.238 -9.720 1.00 93.50 80 TRP A CA 1
ATOM 623 C C . TRP A 1 80 ? -14.313 -4.897 -8.632 1.00 93.50 80 TRP A C 1
ATOM 625 O O . TRP A 1 80 ? -14.666 -4.868 -7.454 1.00 93.50 80 TRP A O 1
ATOM 635 N N . LEU A 1 81 ? -13.149 -5.435 -9.004 1.00 95.12 81 LEU A N 1
ATOM 636 C CA . LEU A 1 81 ? -12.237 -6.045 -8.042 1.00 95.12 81 LEU A CA 1
ATOM 637 C C . LEU A 1 81 ? -11.641 -4.984 -7.105 1.00 95.12 81 LEU A C 1
ATOM 639 O O . LEU A 1 81 ? -11.531 -5.220 -5.905 1.00 95.12 81 LEU A O 1
ATOM 643 N N . LEU A 1 82 ? -11.324 -3.790 -7.624 1.00 96.00 82 LEU A N 1
ATOM 644 C CA . LEU A 1 82 ? -10.944 -2.647 -6.785 1.00 96.00 82 LEU A CA 1
ATOM 645 C C . LEU A 1 82 ? -12.064 -2.259 -5.820 1.00 96.00 82 LEU A C 1
ATOM 647 O O . LEU A 1 82 ? -11.793 -2.045 -4.640 1.00 96.00 82 LEU A O 1
ATOM 651 N N . PHE A 1 83 ? -13.314 -2.220 -6.288 1.00 96.56 83 PHE A N 1
ATOM 652 C CA . PHE A 1 83 ? -14.463 -1.963 -5.426 1.00 96.56 83 PHE A CA 1
ATOM 653 C C . PHE A 1 83 ? -14.539 -2.968 -4.272 1.00 96.56 83 PHE A C 1
ATOM 655 O O . PHE A 1 83 ? -14.603 -2.536 -3.122 1.00 96.56 83 PHE A O 1
ATOM 662 N N . LEU A 1 84 ? -14.434 -4.271 -4.559 1.00 97.00 84 LEU A N 1
ATOM 663 C CA . LEU A 1 84 ? -14.387 -5.321 -3.536 1.00 97.00 84 LEU A CA 1
ATOM 664 C C . LEU A 1 84 ? -13.241 -5.142 -2.543 1.00 97.00 84 LEU A C 1
ATOM 666 O O . LEU A 1 84 ? -13.446 -5.268 -1.336 1.00 97.00 84 LEU A O 1
ATOM 670 N N . MET A 1 85 ? -12.037 -4.845 -3.033 1.00 97.69 85 MET A N 1
ATOM 671 C CA . MET A 1 85 ? -10.883 -4.627 -2.164 1.00 97.69 85 MET A CA 1
ATOM 672 C C . MET A 1 85 ? -11.116 -3.437 -1.230 1.00 97.69 85 MET A C 1
ATOM 674 O O . MET A 1 85 ? -10.935 -3.570 -0.021 1.00 97.69 85 MET A O 1
ATOM 678 N N . GLY A 1 86 ? -11.588 -2.302 -1.755 1.00 97.44 86 GLY A N 1
ATOM 679 C CA . GLY A 1 86 ? -11.933 -1.141 -0.933 1.00 97.44 86 GLY A CA 1
ATOM 680 C C . GLY A 1 86 ? -13.073 -1.428 0.048 1.00 97.44 86 GLY A C 1
ATOM 681 O O . GLY A 1 86 ? -13.013 -0.993 1.195 1.00 97.44 86 GLY A O 1
ATOM 682 N N . TRP A 1 87 ? -14.059 -2.243 -0.337 1.00 97.06 87 TRP A N 1
ATOM 683 C CA . TRP A 1 87 ? -15.111 -2.707 0.570 1.00 97.06 87 TRP A CA 1
ATOM 684 C C . TRP A 1 87 ? -14.545 -3.504 1.750 1.00 97.06 87 TRP A C 1
ATOM 686 O O . TRP A 1 87 ? -14.944 -3.287 2.894 1.00 97.06 87 TRP A O 1
ATOM 696 N N . GLY A 1 88 ? -13.562 -4.375 1.497 1.00 97.69 88 GLY A N 1
ATOM 697 C CA . GLY A 1 88 ? -12.834 -5.098 2.541 1.00 97.69 88 GLY A CA 1
ATOM 698 C C . GLY A 1 88 ? -12.100 -4.167 3.511 1.00 97.69 88 GLY A C 1
ATOM 699 O O . GLY A 1 88 ? -12.145 -4.378 4.723 1.00 97.69 88 GLY A O 1
ATOM 700 N N . VAL A 1 89 ? -11.489 -3.092 3.001 1.00 98.31 89 VAL A N 1
ATOM 701 C CA . VAL A 1 89 ? -10.838 -2.066 3.835 1.00 98.31 89 VAL A CA 1
ATOM 702 C C . VAL A 1 89 ? -11.854 -1.331 4.710 1.00 98.31 89 VAL A C 1
ATOM 704 O O . VAL A 1 89 ? -11.626 -1.172 5.910 1.00 98.31 89 VAL A O 1
ATOM 707 N N . ILE A 1 90 ? -12.999 -0.935 4.147 1.00 97.94 90 ILE A N 1
ATOM 708 C CA . ILE A 1 90 ? -14.081 -0.269 4.888 1.00 97.94 90 ILE A CA 1
ATOM 709 C C . ILE A 1 90 ? -14.636 -1.191 5.978 1.00 97.94 90 ILE A C 1
ATOM 711 O O . ILE A 1 90 ? -14.807 -0.758 7.117 1.00 97.94 90 ILE A O 1
ATOM 715 N N . ALA A 1 91 ? -14.863 -2.469 5.664 1.00 97.00 91 ALA A N 1
ATOM 716 C CA . ALA A 1 91 ? -15.307 -3.460 6.638 1.00 97.00 91 ALA A CA 1
ATOM 717 C C . ALA A 1 91 ? -14.299 -3.613 7.789 1.00 97.00 91 ALA A C 1
ATOM 719 O O . ALA A 1 91 ? -14.691 -3.588 8.955 1.00 97.00 91 ALA A O 1
ATOM 720 N N . GLY A 1 92 ? -12.998 -3.678 7.483 1.00 96.62 92 GLY A N 1
ATOM 721 C CA . GLY A 1 92 ? -11.939 -3.656 8.495 1.00 96.62 92 GLY A CA 1
ATOM 722 C C . GLY A 1 92 ? -11.986 -2.397 9.368 1.00 96.62 92 GLY A C 1
ATOM 723 O O . GLY A 1 92 ? -11.857 -2.484 10.589 1.00 96.62 92 GLY A O 1
ATOM 724 N N . GLY A 1 93 ? -12.231 -1.230 8.765 1.00 96.44 93 GLY A N 1
ATOM 725 C CA . GLY A 1 93 ? -12.362 0.043 9.479 1.00 96.44 93 GLY A CA 1
ATOM 726 C C . GLY A 1 93 ? -13.564 0.080 10.424 1.00 96.44 93 GLY A C 1
ATOM 727 O O . GLY A 1 93 ? -13.452 0.561 11.550 1.00 96.44 93 GLY A O 1
ATOM 728 N N . LEU A 1 94 ? -14.699 -0.484 10.007 1.00 95.94 94 LEU A N 1
ATOM 729 C CA . LEU A 1 94 ? -15.893 -0.611 10.846 1.00 95.94 94 LEU A CA 1
ATOM 730 C C . LEU A 1 94 ? -15.687 -1.595 12.004 1.00 95.94 94 LEU A C 1
ATOM 732 O O . LEU A 1 94 ? -16.097 -1.305 13.128 1.00 95.94 94 LEU A O 1
ATOM 736 N N . LEU A 1 95 ? -14.999 -2.715 11.766 1.00 94.94 95 LEU A N 1
ATOM 737 C CA . LEU A 1 95 ? -14.615 -3.647 12.832 1.00 94.94 95 LEU A CA 1
ATOM 738 C C . LEU A 1 95 ? -13.678 -2.980 13.848 1.00 94.94 95 LEU A C 1
ATOM 740 O O . LEU A 1 95 ? -13.840 -3.160 15.056 1.00 94.94 95 LEU A O 1
ATOM 744 N N . LEU A 1 96 ? -12.726 -2.170 13.375 1.00 93.75 96 LEU A N 1
ATOM 745 C CA . LEU A 1 96 ? -11.860 -1.369 14.237 1.00 93.75 96 LEU A CA 1
ATOM 746 C C . LEU A 1 96 ? -12.666 -0.362 15.067 1.00 93.75 96 LEU A C 1
ATOM 748 O O . LEU A 1 96 ? -12.465 -0.274 16.278 1.00 93.75 96 LEU A O 1
ATOM 752 N N . TRP A 1 97 ? -13.617 0.342 14.449 1.00 92.44 97 TRP A N 1
ATOM 753 C CA . TRP A 1 97 ? -14.513 1.271 15.141 1.00 92.44 97 TRP A CA 1
ATOM 754 C C . TRP A 1 97 ? -15.277 0.598 16.289 1.00 92.44 97 TRP A C 1
ATOM 756 O O . TRP A 1 97 ? -15.355 1.138 17.396 1.00 92.44 97 TRP A O 1
ATOM 766 N N . GLU A 1 98 ? -15.803 -0.604 16.048 1.00 90.12 98 GLU A N 1
ATOM 767 C CA . GLU A 1 98 ? -16.510 -1.391 17.058 1.00 90.12 98 GLU A CA 1
ATOM 768 C C . GLU A 1 98 ? -15.585 -1.818 18.207 1.00 90.12 98 GLU A C 1
ATOM 770 O O . GLU A 1 98 ? -15.961 -1.716 19.377 1.00 90.12 98 GLU A O 1
ATOM 775 N N . LYS A 1 99 ? -14.344 -2.227 17.909 1.00 89.25 99 LYS A N 1
ATOM 776 C CA . LYS A 1 99 ? -13.369 -2.621 18.942 1.00 89.25 99 LYS A CA 1
ATOM 777 C C . LYS A 1 99 ? -12.947 -1.483 19.864 1.00 89.25 99 LYS A C 1
ATOM 779 O O . LYS A 1 99 ? -12.668 -1.738 21.033 1.00 89.25 99 LYS A O 1
ATOM 784 N N . ILE A 1 100 ? -12.973 -0.243 19.383 1.00 87.31 100 ILE A N 1
ATOM 785 C CA . ILE A 1 100 ? -12.679 0.960 20.178 1.00 87.31 100 ILE A CA 1
ATOM 786 C C . ILE A 1 100 ? -13.886 1.357 21.069 1.00 87.31 100 ILE A C 1
ATOM 788 O O . ILE A 1 100 ? -13.780 2.255 21.901 1.00 87.31 100 ILE A O 1
ATOM 792 N N . LYS A 1 101 ? -15.024 0.645 20.976 1.00 84.88 101 LYS A N 1
ATOM 793 C CA . LYS A 1 101 ? -16.263 0.873 21.753 1.00 84.88 101 LYS A CA 1
ATOM 794 C C . LYS A 1 101 ? -16.887 2.260 21.534 1.00 84.88 101 LYS A C 1
ATOM 796 O O . LYS A 1 101 ? -17.514 2.823 22.430 1.00 84.88 101 LYS A O 1
ATOM 801 N N . LEU A 1 102 ? -16.728 2.813 20.332 1.00 84.38 102 LEU A N 1
ATOM 802 C CA . LEU A 1 102 ? -17.354 4.072 19.924 1.00 84.38 102 LEU A CA 1
ATOM 803 C C . LEU A 1 102 ? -18.851 3.888 19.603 1.00 84.38 102 LEU A C 1
ATOM 805 O O . LEU A 1 102 ? -19.298 2.771 19.325 1.00 84.38 102 LEU A O 1
ATOM 809 N N . PRO A 1 103 ? -19.660 4.968 19.613 1.00 89.19 103 PRO A N 1
ATOM 810 C CA . PRO A 1 103 ? -21.091 4.874 19.341 1.00 89.19 103 PRO A CA 1
ATOM 811 C C . PRO A 1 103 ? -21.377 4.252 17.967 1.00 89.19 103 PRO A C 1
ATOM 813 O O . PRO A 1 103 ? -20.923 4.740 16.928 1.00 89.19 103 PRO A O 1
ATOM 816 N N . ARG A 1 104 ? -22.194 3.190 17.962 1.00 89.94 104 ARG A N 1
ATOM 817 C CA . ARG A 1 104 ? -22.510 2.394 16.763 1.00 89.94 104 ARG A CA 1
ATOM 818 C C . ARG A 1 104 ? -23.145 3.219 15.642 1.00 89.94 104 ARG A C 1
ATOM 820 O O . ARG A 1 104 ? -22.822 3.012 14.478 1.00 89.94 104 ARG A O 1
ATOM 827 N N . ARG A 1 105 ? -24.014 4.181 15.983 1.00 91.94 105 ARG A N 1
ATOM 828 C CA . ARG A 1 105 ? -24.670 5.062 14.997 1.00 91.94 105 ARG A CA 1
ATOM 829 C C . ARG A 1 105 ? -23.655 5.890 14.207 1.00 91.94 105 ARG A C 1
ATOM 831 O O . ARG A 1 105 ? -23.755 5.953 12.989 1.00 91.94 105 ARG A O 1
ATOM 838 N N . ALA A 1 106 ? -22.659 6.461 14.885 1.00 91.94 106 ALA A N 1
ATOM 839 C CA . ALA A 1 106 ? -21.601 7.219 14.222 1.00 91.94 106 ALA A CA 1
ATOM 840 C C . ALA A 1 106 ? -20.751 6.324 13.307 1.00 91.94 106 ALA A C 1
ATOM 842 O O . ALA A 1 106 ? -20.444 6.729 12.192 1.00 91.94 106 ALA A O 1
ATOM 843 N N . GLY A 1 107 ? -20.460 5.090 13.733 1.00 92.12 107 GLY A N 1
ATOM 844 C CA . GLY A 1 107 ? -19.762 4.107 12.900 1.00 92.12 107 GLY A CA 1
ATOM 845 C C . GLY A 1 107 ? -20.522 3.775 11.614 1.00 92.12 107 GLY A C 1
ATOM 846 O O . GLY A 1 107 ? -19.934 3.779 10.540 1.00 92.12 107 GLY A O 1
ATOM 847 N N . LEU A 1 108 ? -21.841 3.564 11.696 1.00 93.00 108 LEU A N 1
ATOM 848 C CA . LEU A 1 108 ? -22.677 3.299 10.518 1.00 93.00 108 LEU A CA 1
ATOM 849 C C . LEU A 1 108 ? -22.726 4.490 9.555 1.00 93.00 108 LEU A C 1
ATOM 851 O O . LEU A 1 108 ? -22.558 4.301 8.352 1.00 93.00 108 LEU A O 1
ATOM 855 N N . ILE A 1 109 ? -22.911 5.708 10.075 1.00 95.25 109 ILE A N 1
ATOM 856 C CA . ILE A 1 109 ? -22.910 6.930 9.258 1.00 95.25 109 ILE A CA 1
ATOM 857 C C . ILE A 1 109 ? -21.557 7.085 8.556 1.00 95.25 109 ILE A C 1
ATOM 859 O O . ILE A 1 109 ? -21.513 7.284 7.345 1.00 95.25 109 ILE A O 1
ATOM 863 N N . LEU A 1 110 ? -20.454 6.930 9.294 1.00 95.00 110 LEU A N 1
ATOM 864 C CA . LEU A 1 110 ? -19.107 7.011 8.738 1.00 95.00 110 LEU A CA 1
ATOM 865 C C . LEU A 1 110 ? -18.861 5.925 7.685 1.00 95.00 110 LEU A C 1
ATOM 867 O O . LEU A 1 110 ? -18.281 6.211 6.642 1.00 95.00 110 LEU A O 1
ATOM 871 N N . GLY A 1 111 ? -19.337 4.702 7.919 1.00 95.44 111 GLY A N 1
ATOM 872 C CA . GLY A 1 111 ? -19.276 3.604 6.956 1.00 95.44 111 GLY A CA 1
ATOM 873 C C . GLY A 1 111 ? -19.974 3.944 5.644 1.00 95.44 111 GLY A C 1
ATOM 874 O O . GLY A 1 111 ? -19.363 3.830 4.584 1.00 95.44 111 GLY A O 1
ATOM 875 N N . ILE A 1 112 ? -21.216 4.434 5.712 1.00 96.88 112 ILE A N 1
ATOM 876 C CA . ILE A 1 112 ? -21.983 4.854 4.529 1.00 96.88 112 ILE A CA 1
ATOM 877 C C . ILE A 1 112 ? -21.253 5.982 3.791 1.00 96.88 112 ILE A C 1
ATOM 879 O O . ILE A 1 112 ? -21.052 5.888 2.583 1.00 96.88 112 ILE A O 1
ATOM 883 N N . LEU A 1 113 ? -20.793 7.012 4.508 1.00 97.31 113 LEU A N 1
ATOM 884 C CA . LEU A 1 113 ? -20.035 8.116 3.911 1.00 97.31 113 LEU A CA 1
ATOM 885 C C . LEU A 1 113 ? -18.741 7.636 3.245 1.00 97.31 113 LEU A C 1
ATOM 887 O O . LEU A 1 113 ? -18.394 8.112 2.168 1.00 97.31 113 LEU A O 1
ATOM 891 N N . THR A 1 114 ? -18.050 6.666 3.847 1.00 97.12 114 THR A N 1
ATOM 892 C CA . THR A 1 114 ? -16.808 6.107 3.296 1.00 97.12 114 THR A CA 1
ATOM 893 C C . THR A 1 114 ? -17.082 5.275 2.046 1.00 97.12 114 THR A C 1
ATOM 895 O O . THR A 1 114 ? -16.328 5.369 1.085 1.00 97.12 114 THR A O 1
ATOM 898 N N . VAL A 1 115 ? -18.177 4.508 2.011 1.00 97.44 115 VAL A N 1
ATOM 899 C CA . VAL A 1 115 ? -18.614 3.785 0.804 1.00 97.44 115 VAL A CA 1
ATOM 900 C C . VAL A 1 115 ? -18.948 4.762 -0.321 1.00 97.44 115 VAL A C 1
ATOM 902 O O . VAL A 1 115 ? -18.487 4.573 -1.444 1.00 97.44 115 VAL A O 1
ATOM 905 N N . LEU A 1 116 ? -19.707 5.822 -0.031 1.00 97.38 116 LEU A N 1
ATOM 906 C CA . LEU A 1 116 ? -20.049 6.844 -1.023 1.00 97.38 116 LEU A CA 1
ATOM 907 C C . LEU A 1 116 ? -18.799 7.571 -1.531 1.00 97.38 116 LEU A C 1
ATOM 909 O O . LEU A 1 116 ? -18.627 7.725 -2.738 1.00 97.38 116 LEU A O 1
ATOM 913 N N . GLY A 1 117 ? -17.894 7.950 -0.627 1.00 97.31 117 GLY A N 1
ATOM 914 C CA . GLY A 1 117 ? -16.604 8.540 -0.981 1.00 97.31 117 GLY A CA 1
ATOM 915 C C . GLY A 1 117 ? -15.738 7.590 -1.809 1.00 97.31 117 GLY A C 1
ATOM 916 O O . GLY A 1 117 ? -15.094 8.015 -2.764 1.00 97.31 117 GLY A O 1
ATOM 917 N N . TRP A 1 118 ? -15.764 6.291 -1.508 1.00 97.50 118 TRP A N 1
ATOM 918 C CA . TRP A 1 118 ? -15.039 5.289 -2.281 1.00 97.50 118 TRP A CA 1
ATOM 919 C C . TRP A 1 118 ? -15.582 5.144 -3.701 1.00 97.50 118 TRP A C 1
ATOM 921 O O . TRP A 1 118 ? -14.812 5.176 -4.656 1.00 97.50 118 TRP A O 1
ATOM 931 N N . LEU A 1 119 ? -16.905 5.041 -3.846 1.00 97.06 119 LEU A N 1
ATOM 932 C CA . LEU A 1 119 ? -17.573 4.999 -5.147 1.00 97.06 119 LEU A CA 1
ATOM 933 C C . LEU A 1 119 ? -17.287 6.260 -5.968 1.00 97.06 119 LEU A C 1
ATOM 935 O O . LEU A 1 119 ? -17.001 6.164 -7.161 1.00 97.06 119 LEU A O 1
ATOM 939 N N . PHE A 1 120 ? -17.306 7.426 -5.320 1.00 97.06 120 PHE A N 1
ATOM 940 C CA . PHE A 1 120 ? -16.944 8.692 -5.945 1.00 97.06 120 PHE A CA 1
ATOM 941 C C . PHE A 1 120 ? -15.502 8.664 -6.472 1.00 97.06 120 PHE A C 1
ATOM 943 O O . PHE A 1 120 ? -15.272 8.940 -7.648 1.00 97.06 120 PHE A O 1
ATOM 950 N N . LEU A 1 121 ? -14.530 8.262 -5.649 1.00 96.56 121 LEU A N 1
ATOM 951 C CA . LEU A 1 121 ? -13.124 8.198 -6.061 1.00 96.56 121 LEU A CA 1
ATOM 952 C C . LEU A 1 121 ? -12.878 7.151 -7.152 1.00 96.56 121 LEU A C 1
ATOM 954 O O . LEU A 1 121 ? -12.133 7.417 -8.087 1.00 96.56 121 LEU A O 1
ATOM 958 N N . LEU A 1 122 ? -13.546 5.998 -7.101 1.00 94.62 122 LEU A N 1
ATOM 959 C CA . LEU A 1 122 ? -13.466 4.994 -8.166 1.00 94.62 122 LEU A CA 1
ATOM 960 C C . LEU A 1 122 ? -13.910 5.529 -9.535 1.00 94.62 122 LEU A C 1
ATOM 962 O O . LEU A 1 122 ? -13.434 5.032 -10.559 1.00 94.62 122 LEU A O 1
ATOM 966 N N . TYR A 1 123 ? -14.821 6.504 -9.558 1.00 94.69 123 TYR A N 1
ATOM 967 C CA . TYR A 1 123 ? -15.325 7.108 -10.787 1.00 94.69 123 TYR A CA 1
ATOM 968 C C . TYR A 1 123 ? -14.495 8.317 -11.241 1.00 94.69 123 TYR A C 1
ATOM 970 O O . TYR A 1 123 ? -14.156 8.400 -12.420 1.00 94.69 123 TYR A O 1
ATOM 978 N N . PHE A 1 124 ? -14.159 9.233 -10.325 1.00 94.75 124 PHE A N 1
ATOM 979 C CA . PHE A 1 124 ? -13.552 10.529 -10.657 1.00 94.75 124 PHE A CA 1
ATOM 980 C C . PHE A 1 124 ? -12.023 10.572 -10.539 1.00 94.75 124 PHE A C 1
ATOM 982 O O . PHE A 1 124 ? -11.380 11.209 -11.367 1.00 94.75 124 PHE A O 1
ATOM 989 N N . ASP A 1 125 ? -11.430 9.906 -9.544 1.00 94.38 125 ASP A N 1
ATOM 990 C CA . ASP A 1 125 ? -9.975 9.887 -9.342 1.00 94.38 125 ASP A CA 1
ATOM 991 C C . ASP A 1 125 ? -9.514 8.538 -8.780 1.00 94.38 125 ASP A C 1
ATOM 9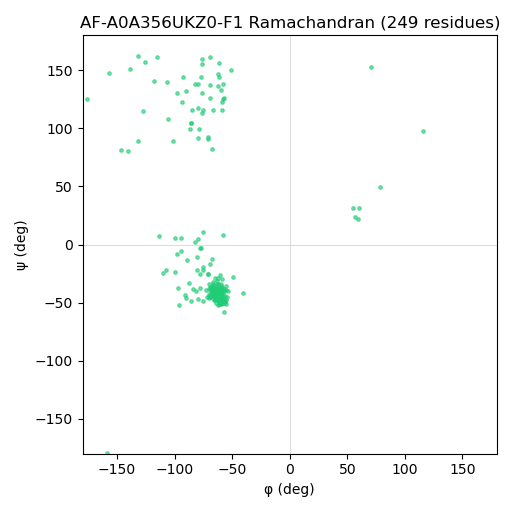93 O O . ASP A 1 125 ? -9.293 8.338 -7.576 1.00 94.38 125 ASP A O 1
ATOM 997 N N . LEU A 1 126 ? -9.376 7.585 -9.702 1.00 92.75 126 LEU A N 1
ATOM 998 C CA . LEU A 1 126 ? -9.024 6.209 -9.388 1.00 92.75 126 LEU A CA 1
ATOM 999 C C . LEU A 1 126 ? -7.650 6.108 -8.714 1.00 92.75 126 LEU A C 1
ATOM 1001 O O . LEU A 1 126 ? -7.475 5.322 -7.784 1.00 92.75 126 LEU A O 1
ATOM 1005 N N . ASN A 1 127 ? -6.671 6.894 -9.163 1.00 92.19 127 ASN A N 1
ATOM 1006 C CA . ASN A 1 127 ? -5.304 6.813 -8.655 1.00 92.19 127 ASN A CA 1
ATOM 1007 C C . ASN A 1 127 ? -5.209 7.340 -7.226 1.00 92.19 127 ASN A C 1
ATOM 1009 O O . ASN A 1 127 ? -4.589 6.694 -6.374 1.00 92.19 127 ASN A O 1
ATOM 1013 N N . PHE A 1 128 ? -5.852 8.473 -6.936 1.00 94.00 128 PHE A N 1
ATOM 1014 C CA . PHE A 1 128 ? -5.937 8.969 -5.570 1.00 94.00 128 PHE A CA 1
ATOM 1015 C C . PHE A 1 128 ? -6.699 7.991 -4.675 1.00 94.00 128 PHE A C 1
ATOM 1017 O O . PHE A 1 128 ? -6.204 7.623 -3.608 1.00 94.00 128 PHE A O 1
ATOM 1024 N N . GLY A 1 129 ? -7.847 7.489 -5.139 1.00 95.38 129 GLY A N 1
ATOM 1025 C CA . GLY A 1 129 ? -8.645 6.507 -4.411 1.00 95.38 129 GLY A CA 1
ATOM 1026 C C . GLY A 1 129 ? -7.859 5.248 -4.040 1.00 95.38 129 GLY A C 1
ATOM 1027 O O . GLY A 1 129 ? -7.879 4.827 -2.882 1.00 95.38 129 GLY A O 1
ATOM 1028 N N . ARG A 1 130 ? -7.124 4.665 -4.994 1.00 95.44 130 ARG A N 1
ATOM 1029 C CA . ARG A 1 130 ? -6.272 3.487 -4.763 1.00 95.44 130 ARG A CA 1
ATOM 1030 C C . ARG A 1 130 ? -5.216 3.761 -3.693 1.00 95.44 130 ARG A C 1
ATOM 1032 O O . ARG A 1 130 ? -5.068 2.956 -2.778 1.00 95.44 130 ARG A O 1
ATOM 1039 N N . LYS A 1 131 ? -4.523 4.908 -3.761 1.00 95.62 131 LYS A N 1
ATOM 1040 C CA . LYS A 1 131 ? -3.517 5.315 -2.758 1.00 95.62 131 LYS A CA 1
ATOM 1041 C C . LYS A 1 131 ? -4.154 5.525 -1.377 1.00 95.62 131 LYS A C 1
ATOM 1043 O O . LYS A 1 131 ? -3.585 5.080 -0.383 1.00 95.62 131 LYS A O 1
ATOM 1048 N N . ALA A 1 132 ? -5.330 6.150 -1.311 1.00 96.19 132 ALA A N 1
ATOM 1049 C CA . ALA A 1 132 ? -6.053 6.384 -0.062 1.00 96.19 132 ALA A CA 1
ATOM 1050 C C . ALA A 1 132 ? -6.505 5.071 0.600 1.00 96.19 132 ALA A C 1
ATOM 1052 O O . ALA A 1 132 ? -6.246 4.864 1.785 1.00 96.19 132 ALA A O 1
ATOM 1053 N N . MET A 1 133 ? -7.105 4.151 -0.163 1.00 97.50 133 MET A N 1
ATOM 1054 C CA . MET A 1 133 ? -7.527 2.845 0.358 1.00 97.50 133 MET A CA 1
ATOM 1055 C C . MET A 1 133 ? -6.346 1.947 0.729 1.00 97.50 133 MET A C 1
ATOM 1057 O O . MET A 1 133 ? -6.406 1.257 1.742 1.00 97.50 133 MET A O 1
ATOM 1061 N N . ALA A 1 134 ? -5.253 1.991 -0.035 1.00 97.31 134 ALA A N 1
ATOM 1062 C CA . ALA A 1 134 ? -4.017 1.285 0.291 1.00 97.31 134 ALA A CA 1
ATOM 1063 C C . ALA A 1 134 ? -3.415 1.791 1.615 1.00 97.31 134 ALA A C 1
ATOM 1065 O O . ALA A 1 134 ? -3.025 1.000 2.473 1.00 97.31 134 ALA A O 1
ATOM 1066 N N . LEU A 1 135 ? -3.409 3.112 1.829 1.00 97.19 135 LEU A N 1
ATOM 1067 C CA . LEU A 1 135 ? -2.979 3.703 3.095 1.00 97.19 135 LEU A CA 1
ATOM 1068 C C . LEU A 1 135 ? -3.906 3.297 4.251 1.00 97.19 135 LEU A C 1
ATOM 1070 O O . LEU A 1 135 ? -3.430 2.912 5.314 1.00 97.19 135 LEU A O 1
ATOM 1074 N N . ALA A 1 136 ? -5.222 3.334 4.046 1.00 97.56 136 ALA A N 1
ATOM 1075 C CA . ALA A 1 136 ? -6.176 2.893 5.058 1.00 97.56 136 ALA A CA 1
ATOM 1076 C C . ALA A 1 136 ? -5.978 1.409 5.416 1.00 97.56 136 ALA A C 1
ATOM 1078 O O . ALA A 1 136 ? -5.936 1.073 6.596 1.00 97.56 136 ALA A O 1
ATOM 1079 N N . ALA A 1 137 ? -5.775 0.530 4.430 1.00 98.06 137 ALA A N 1
ATOM 1080 C CA . ALA A 1 137 ? -5.552 -0.899 4.645 1.00 98.06 137 ALA A CA 1
ATOM 1081 C C . ALA A 1 137 ? -4.304 -1.172 5.501 1.00 98.06 137 ALA A C 1
ATOM 1083 O O . ALA A 1 137 ? -4.376 -1.858 6.522 1.00 98.06 137 ALA A O 1
ATOM 1084 N N . VAL A 1 138 ? -3.160 -0.588 5.139 1.00 96.62 138 VAL A N 1
ATOM 1085 C CA . VAL A 1 138 ? -1.907 -0.800 5.882 1.00 96.62 138 VAL A CA 1
ATOM 1086 C C . VAL A 1 138 ? -1.931 -0.189 7.290 1.00 96.62 138 VAL A C 1
ATOM 1088 O O . VAL A 1 138 ? -1.085 -0.516 8.111 1.00 96.62 138 VAL A O 1
ATOM 1091 N N . ILE A 1 139 ? -2.914 0.657 7.609 1.00 96.75 139 ILE A N 1
ATOM 1092 C CA . ILE A 1 139 ? -3.098 1.219 8.951 1.00 96.75 139 ILE A CA 1
ATOM 1093 C C . ILE A 1 139 ? -4.110 0.419 9.767 1.00 96.75 139 ILE A C 1
ATOM 1095 O O . ILE A 1 139 ? -3.824 0.010 10.893 1.00 96.75 139 ILE A O 1
ATOM 1099 N N . ILE A 1 140 ? -5.293 0.188 9.205 1.00 97.25 140 ILE A N 1
ATOM 1100 C CA . ILE A 1 140 ? -6.427 -0.424 9.897 1.00 97.25 140 ILE A CA 1
ATOM 1101 C C . ILE A 1 140 ? -6.090 -1.847 10.335 1.00 97.25 140 ILE A C 1
ATOM 1103 O O . ILE A 1 140 ? -6.327 -2.195 11.488 1.00 97.25 140 ILE A O 1
ATOM 1107 N N . PHE A 1 141 ? -5.533 -2.670 9.444 1.00 97.50 141 PHE A N 1
ATOM 1108 C CA . PHE A 1 141 ? -5.351 -4.097 9.715 1.00 97.50 141 PHE A CA 1
ATOM 1109 C C . PHE A 1 141 ? -4.278 -4.388 10.773 1.00 97.50 141 PHE A C 1
ATOM 1111 O O . PHE A 1 141 ? -4.564 -5.190 11.665 1.00 97.50 141 PHE A O 1
ATOM 1118 N N . PRO A 1 142 ? -3.102 -3.726 10.785 1.00 95.81 142 PRO A N 1
ATOM 1119 C CA . PRO A 1 142 ? -2.161 -3.879 11.892 1.00 95.81 142 PRO A CA 1
ATOM 1120 C C . PRO A 1 142 ? -2.755 -3.441 13.235 1.00 95.81 142 PRO A C 1
ATOM 1122 O O . PRO A 1 142 ? -2.684 -4.198 14.202 1.00 95.81 142 PRO A O 1
ATOM 1125 N N . VAL A 1 143 ? -3.418 -2.278 13.294 1.00 95.38 143 VAL A N 1
ATOM 1126 C CA . VAL A 1 143 ? -4.048 -1.785 14.534 1.00 95.38 143 VAL A CA 1
ATOM 1127 C C . VAL A 1 143 ? -5.132 -2.752 15.014 1.00 95.38 143 VAL A C 1
ATOM 1129 O O . VAL A 1 143 ? -5.135 -3.156 16.175 1.00 95.38 143 VAL A O 1
ATOM 1132 N N . LEU A 1 144 ? -6.023 -3.177 14.117 1.00 95.62 144 LEU A N 1
ATOM 1133 C CA . LEU A 1 144 ? -7.093 -4.125 14.416 1.00 95.62 144 LEU A CA 1
ATOM 1134 C C . LEU A 1 144 ? -6.538 -5.468 14.903 1.00 95.62 144 LEU A C 1
ATOM 1136 O O . LEU A 1 144 ? -7.032 -6.012 15.890 1.00 95.62 144 LEU A O 1
ATOM 1140 N N . SER A 1 145 ? -5.497 -5.986 14.245 1.00 95.69 145 SER A N 1
ATOM 1141 C CA . SER A 1 145 ? -4.872 -7.258 14.615 1.00 95.69 145 SER A CA 1
ATOM 1142 C C . SER A 1 145 ? -4.326 -7.232 16.042 1.00 95.69 145 SER A C 1
ATOM 1144 O O . SER A 1 145 ? -4.528 -8.190 16.789 1.00 95.69 145 SER A O 1
ATOM 1146 N N . LEU A 1 146 ? -3.714 -6.119 16.454 1.00 93.31 146 LEU A N 1
ATOM 1147 C CA . LEU A 1 146 ? -3.178 -5.954 17.800 1.00 93.31 146 LEU A CA 1
ATOM 1148 C C . LEU A 1 146 ? -4.299 -5.805 18.830 1.00 93.31 146 LEU A C 1
ATOM 1150 O O . LEU A 1 146 ? -4.279 -6.493 19.845 1.00 93.31 146 LEU A O 1
ATOM 1154 N N . LEU A 1 147 ? -5.323 -4.993 18.550 1.00 91.00 147 LEU A N 1
ATOM 1155 C CA . LEU A 1 147 ? -6.459 -4.816 19.466 1.00 91.00 147 LEU A CA 1
ATOM 1156 C C . LEU A 1 147 ? -7.256 -6.104 19.709 1.00 91.00 147 LEU A C 1
ATOM 1158 O O . LEU A 1 147 ? -7.870 -6.256 20.762 1.00 91.00 147 LEU A O 1
ATOM 1162 N N . ILE A 1 148 ? -7.279 -7.023 18.741 1.00 91.12 148 ILE A N 1
ATOM 1163 C CA . ILE A 1 148 ? -7.973 -8.308 18.880 1.00 91.12 148 ILE A CA 1
ATOM 1164 C C . ILE A 1 148 ? -7.133 -9.326 19.658 1.00 91.12 148 ILE A C 1
ATOM 1166 O O . ILE A 1 148 ? -7.692 -10.105 20.431 1.00 91.12 148 ILE A O 1
ATOM 1170 N N . ASN A 1 149 ? -5.820 -9.371 19.421 1.00 91.81 149 ASN A N 1
ATOM 1171 C CA . ASN A 1 149 ? -4.994 -10.506 19.838 1.00 91.81 149 ASN A CA 1
ATOM 1172 C C . ASN A 1 149 ? -4.075 -10.215 21.029 1.00 91.81 149 ASN A C 1
ATOM 1174 O O . ASN A 1 149 ? -3.688 -11.168 21.711 1.00 91.81 149 ASN A O 1
ATOM 1178 N N . VAL A 1 150 ? -3.747 -8.949 21.311 1.00 86.62 150 VAL A N 1
ATOM 1179 C CA . VAL A 1 150 ? -2.900 -8.577 22.454 1.00 86.62 150 VAL A CA 1
ATOM 1180 C C . VAL A 1 150 ? -3.715 -8.696 23.749 1.00 86.62 150 VAL A C 1
ATOM 1182 O O . VAL A 1 150 ? -4.710 -7.987 23.914 1.00 86.62 150 VAL A O 1
ATOM 1185 N N . PRO A 1 151 ? -3.339 -9.604 24.666 1.00 80.88 151 PRO A N 1
ATOM 1186 C CA . PRO A 1 151 ? -4.049 -9.782 25.925 1.00 80.88 151 PRO A CA 1
ATOM 1187 C C . PRO A 1 151 ? -3.718 -8.655 26.914 1.00 80.88 151 PRO A C 1
ATOM 1189 O O . PRO A 1 151 ? -2.645 -8.059 26.868 1.00 80.88 151 PRO A O 1
ATOM 1192 N N . SER A 1 152 ? -4.627 -8.395 27.854 1.00 74.25 152 SER A N 1
ATOM 1193 C CA . SER A 1 152 ? -4.402 -7.459 28.967 1.00 74.25 152 SER A CA 1
ATOM 1194 C C . SER A 1 152 ? -3.601 -8.063 30.127 1.00 74.25 152 SER A C 1
ATOM 1196 O O . SER A 1 152 ? -3.197 -7.340 31.032 1.00 74.25 152 SER A O 1
ATOM 1198 N N . GLN A 1 153 ? -3.394 -9.381 30.122 1.00 78.88 153 GLN A N 1
ATOM 1199 C CA . GLN A 1 153 ? -2.704 -10.138 31.166 1.00 78.88 153 GLN A CA 1
ATOM 1200 C C . GLN A 1 153 ? -1.667 -11.073 30.536 1.00 78.88 153 GLN A C 1
ATOM 1202 O O . GLN A 1 153 ? -1.732 -11.364 29.339 1.00 78.88 153 GLN A O 1
ATOM 1207 N N . GLY A 1 154 ? -0.717 -11.550 31.342 1.00 80.19 154 GLY A N 1
ATOM 1208 C CA . GLY A 1 154 ? 0.276 -12.526 30.899 1.00 80.19 154 GLY A CA 1
ATOM 1209 C C . GLY A 1 154 ? -0.389 -13.819 30.421 1.00 80.19 154 GLY A C 1
ATOM 1210 O O . GLY A 1 154 ? -1.272 -14.354 31.087 1.00 80.19 154 GLY A O 1
ATOM 1211 N N . VAL A 1 155 ? 0.038 -14.312 29.261 1.00 89.62 155 VAL A N 1
ATOM 1212 C CA . VAL A 1 155 ? -0.409 -15.587 28.685 1.00 89.62 155 VAL A CA 1
ATOM 1213 C C . VAL A 1 155 ? 0.762 -16.564 28.612 1.00 89.62 155 VAL A C 1
ATOM 1215 O O . VAL A 1 155 ? 1.924 -16.162 28.684 1.00 89.62 155 VAL A O 1
ATOM 1218 N N . SER A 1 156 ? 0.470 -17.859 28.478 1.00 92.69 156 SER A N 1
ATOM 1219 C CA . SER A 1 156 ? 1.512 -18.883 28.369 1.00 92.69 156 SER A CA 1
ATOM 1220 C C . SER A 1 156 ? 2.396 -18.669 27.123 1.00 92.69 156 SER A C 1
ATOM 1222 O O . SER A 1 156 ? 1.954 -18.058 26.140 1.00 92.69 156 SER A O 1
ATOM 1224 N N . PRO A 1 157 ? 3.642 -19.183 27.108 1.00 90.75 157 PRO A N 1
ATOM 1225 C CA . PRO A 1 157 ? 4.529 -19.043 25.951 1.00 90.75 157 PRO A CA 1
ATOM 1226 C C . PRO A 1 157 ? 3.928 -19.612 24.658 1.00 90.75 157 PRO A C 1
ATOM 1228 O O . PRO A 1 157 ? 4.024 -18.994 23.601 1.00 90.75 157 PRO A O 1
ATOM 1231 N N . PHE A 1 158 ? 3.241 -20.753 24.745 1.00 93.50 158 PHE A N 1
ATOM 1232 C CA . PHE A 1 158 ? 2.597 -21.378 23.589 1.00 93.50 158 PHE A CA 1
ATOM 1233 C C . PHE A 1 158 ? 1.432 -20.538 23.044 1.00 93.50 158 PHE A C 1
ATOM 1235 O O . PHE A 1 158 ? 1.343 -20.294 21.841 1.00 93.50 158 PHE A O 1
ATOM 1242 N N . GLU A 1 159 ? 0.587 -20.012 23.935 1.00 92.50 159 GLU A N 1
ATOM 1243 C CA . GLU A 1 159 ? -0.504 -19.106 23.564 1.00 92.50 159 GLU A CA 1
ATOM 1244 C C . GLU A 1 159 ? 0.033 -17.805 22.940 1.00 92.50 159 GLU A C 1
ATOM 1246 O O . GLU A 1 159 ? -0.559 -17.264 22.006 1.00 92.50 159 GLU A O 1
ATOM 1251 N N . SER A 1 160 ? 1.193 -17.324 23.401 1.00 92.25 160 SER A N 1
ATOM 1252 C CA . SER A 1 160 ? 1.871 -16.149 22.836 1.00 92.25 160 SER A CA 1
ATOM 1253 C C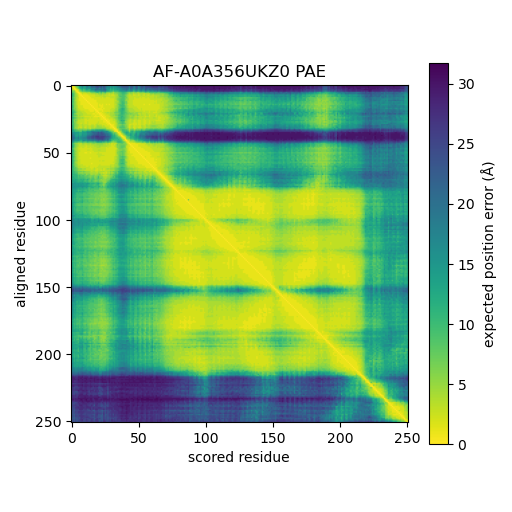 . SER A 1 160 ? 2.298 -16.381 21.385 1.00 92.25 160 SER A C 1
ATOM 1255 O O . SER A 1 160 ? 2.070 -15.521 20.534 1.00 92.25 160 SER A O 1
ATOM 1257 N N . ILE A 1 161 ? 2.868 -17.554 21.085 1.00 94.50 161 ILE A N 1
ATOM 1258 C CA . ILE A 1 161 ? 3.258 -17.941 19.720 1.00 94.50 161 ILE A CA 1
ATOM 1259 C C . ILE A 1 161 ? 2.025 -17.997 18.813 1.00 94.50 161 ILE A C 1
ATOM 1261 O O . ILE A 1 161 ? 2.031 -17.428 17.720 1.00 94.50 161 ILE A O 1
ATOM 1265 N N . TRP A 1 162 ? 0.939 -18.623 19.272 1.00 94.50 162 TRP A N 1
ATOM 1266 C CA . TRP A 1 162 ? -0.291 -18.711 18.487 1.00 94.50 162 TRP A CA 1
ATOM 1267 C C . TRP A 1 162 ? -0.902 -17.332 18.202 1.00 94.50 162 TRP A C 1
ATOM 1269 O O . TRP A 1 162 ? -1.296 -17.028 17.071 1.00 94.50 162 TRP A O 1
ATOM 1279 N N . ARG A 1 163 ? -0.921 -16.450 19.206 1.00 93.62 163 ARG A N 1
ATOM 1280 C CA . ARG A 1 163 ? -1.379 -15.062 19.054 1.00 93.62 163 ARG A CA 1
ATOM 1281 C C . ARG A 1 163 ? -0.504 -14.262 18.109 1.00 93.62 163 ARG A C 1
ATOM 1283 O O . ARG A 1 163 ? -1.048 -13.472 17.339 1.00 93.62 163 ARG A O 1
ATOM 1290 N N . LEU A 1 164 ? 0.812 -14.466 18.129 1.00 94.62 164 LEU A N 1
ATOM 1291 C CA . LEU A 1 164 ? 1.726 -13.829 17.187 1.00 94.62 164 LEU A CA 1
ATOM 1292 C C . LEU A 1 164 ? 1.369 -14.219 15.750 1.00 94.62 164 LEU A C 1
ATOM 1294 O O . LEU A 1 164 ? 1.126 -13.336 14.932 1.00 94.62 164 LEU A O 1
ATOM 1298 N N . ILE A 1 165 ? 1.226 -15.519 15.471 1.00 96.38 165 ILE A N 1
ATOM 1299 C CA . ILE A 1 165 ? 0.840 -16.021 14.142 1.00 96.38 165 ILE A CA 1
ATOM 1300 C C . ILE A 1 165 ? -0.498 -15.417 13.706 1.00 96.38 165 ILE A C 1
ATOM 1302 O O . ILE A 1 165 ? -0.612 -14.873 12.607 1.00 96.38 165 ILE A O 1
ATOM 1306 N N . ARG A 1 166 ? -1.511 -15.450 14.578 1.00 95.88 166 ARG A N 1
ATOM 1307 C CA . ARG A 1 166 ? -2.838 -14.895 14.281 1.00 95.88 166 ARG A CA 1
ATOM 1308 C C . ARG A 1 166 ? -2.794 -13.389 14.008 1.00 95.88 166 ARG A C 1
ATOM 1310 O O . ARG A 1 166 ? -3.460 -12.917 13.087 1.00 95.88 166 ARG A O 1
ATOM 1317 N N . THR A 1 167 ? -1.998 -12.646 14.773 1.00 95.81 167 THR A N 1
ATOM 1318 C CA . THR A 1 167 ? -1.790 -11.203 14.586 1.00 95.81 167 THR A CA 1
ATOM 1319 C C . THR A 1 167 ? -1.122 -10.927 13.243 1.00 95.81 167 THR A C 1
ATOM 1321 O O . THR A 1 167 ? -1.608 -10.097 12.477 1.00 95.81 167 THR A O 1
ATOM 1324 N N . SER A 1 168 ?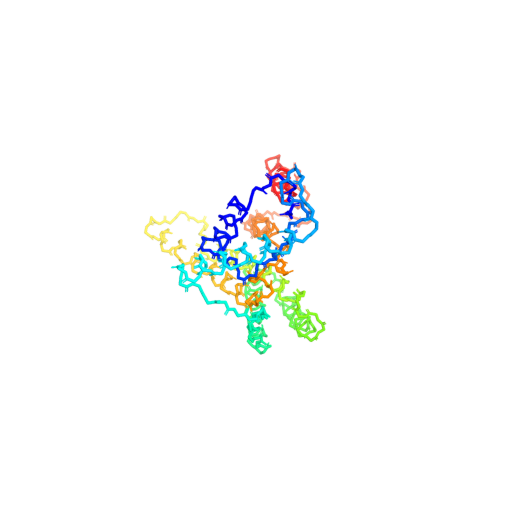 -0.061 -11.668 12.914 1.00 96.62 168 SER A N 1
ATOM 1325 C CA . SER A 1 168 ? 0.647 -11.551 11.639 1.00 96.62 168 SER A CA 1
ATOM 1326 C C . SER A 1 168 ? -0.262 -11.853 10.451 1.00 96.62 168 SER A C 1
ATOM 1328 O O . SER A 1 168 ? -0.270 -11.079 9.501 1.00 96.62 168 SER A O 1
ATOM 1330 N N . LEU A 1 169 ? -1.077 -12.911 10.509 1.00 96.94 169 LEU A N 1
ATOM 1331 C CA . LEU A 1 169 ? -2.018 -13.256 9.436 1.00 96.94 169 LEU A CA 1
ATOM 1332 C C . LEU A 1 169 ? -3.113 -12.196 9.254 1.00 96.94 169 LEU A C 1
ATOM 1334 O O . LEU A 1 169 ? -3.438 -11.825 8.126 1.00 96.94 169 LEU A O 1
ATOM 1338 N N . MET A 1 170 ? -3.661 -11.667 10.352 1.00 96.06 170 MET A N 1
ATOM 1339 C CA . MET A 1 170 ? -4.635 -10.574 10.285 1.00 96.06 170 MET A CA 1
ATOM 1340 C C . MET A 1 170 ? -4.014 -9.301 9.697 1.00 96.06 170 MET A C 1
ATOM 1342 O O . MET A 1 170 ? -4.611 -8.686 8.818 1.00 96.06 170 MET A O 1
ATOM 1346 N N . SER A 1 171 ? -2.803 -8.934 10.117 1.00 96.62 171 SER A N 1
ATOM 1347 C CA . SER A 1 171 ? -2.061 -7.796 9.560 1.00 96.62 171 SER A CA 1
ATOM 1348 C C . SER A 1 171 ? -1.730 -7.992 8.072 1.00 96.62 171 SER A C 1
ATOM 1350 O O . SER A 1 171 ? -1.915 -7.083 7.259 1.00 96.62 171 SER A O 1
ATOM 1352 N N . LEU A 1 172 ? -1.338 -9.212 7.686 1.00 97.06 172 LEU A N 1
ATOM 1353 C CA . LEU A 1 172 ? -1.000 -9.582 6.311 1.00 97.06 172 LEU A CA 1
ATOM 1354 C C . LEU A 1 172 ? -2.168 -9.365 5.345 1.00 97.06 172 LEU A C 1
ATOM 1356 O O . LEU A 1 172 ? -1.941 -8.967 4.206 1.00 97.06 172 LEU A O 1
ATOM 1360 N N . SER A 1 173 ? -3.414 -9.556 5.786 1.00 97.00 173 SER A N 1
ATOM 1361 C CA . SER A 1 173 ? -4.581 -9.269 4.940 1.00 97.00 173 SER A CA 1
ATOM 1362 C C . SER A 1 173 ? -4.625 -7.804 4.472 1.00 97.00 173 SER A C 1
ATOM 1364 O O . SER A 1 173 ? -4.917 -7.543 3.305 1.00 97.00 173 SER A O 1
ATOM 1366 N N . GLY A 1 174 ? -4.214 -6.854 5.320 1.00 96.62 174 GLY A N 1
ATOM 1367 C CA . GLY A 1 174 ? -4.057 -5.450 4.937 1.00 96.62 174 GLY A CA 1
ATOM 1368 C C . GLY A 1 174 ? -2.942 -5.238 3.917 1.00 96.62 174 GLY A C 1
ATOM 1369 O O . GLY A 1 174 ? -3.107 -4.455 2.985 1.00 96.62 174 GLY A O 1
ATOM 1370 N N . ALA A 1 175 ? -1.828 -5.964 4.038 1.00 96.06 175 ALA A N 1
ATOM 1371 C CA . ALA A 1 175 ? -0.749 -5.918 3.052 1.00 96.06 175 ALA A CA 1
ATOM 1372 C C . ALA A 1 175 ? -1.193 -6.475 1.688 1.00 96.06 175 ALA A C 1
ATOM 1374 O O . ALA A 1 175 ? -0.920 -5.853 0.664 1.00 96.06 175 ALA A O 1
ATOM 1375 N N . ILE A 1 176 ? -1.932 -7.589 1.666 1.00 97.56 176 ILE A N 1
ATOM 1376 C CA . ILE A 1 176 ? -2.488 -8.173 0.435 1.00 97.56 176 ILE A CA 1
ATOM 1377 C C . ILE A 1 176 ? -3.442 -7.183 -0.244 1.00 97.56 176 ILE A C 1
ATOM 1379 O O . ILE A 1 176 ? -3.324 -6.953 -1.447 1.00 97.56 176 ILE A O 1
ATOM 1383 N N . LEU A 1 177 ? -4.342 -6.549 0.517 1.00 97.38 177 LEU A N 1
ATOM 1384 C CA . LEU A 1 177 ? -5.251 -5.527 -0.012 1.00 97.38 177 LEU A CA 1
ATOM 1385 C C . LEU A 1 177 ? -4.489 -4.314 -0.559 1.00 97.38 177 LEU A C 1
ATOM 1387 O O . LEU A 1 177 ? -4.794 -3.857 -1.654 1.00 97.38 177 LEU A O 1
ATOM 1391 N N . THR A 1 178 ? -3.469 -3.824 0.150 1.00 96.38 178 THR A N 1
ATOM 1392 C CA . THR A 1 178 ? -2.596 -2.730 -0.314 1.00 96.38 178 THR A CA 1
ATOM 1393 C C . THR A 1 178 ? -1.908 -3.079 -1.633 1.00 96.38 178 THR A C 1
ATOM 1395 O O . THR A 1 178 ? -1.938 -2.280 -2.569 1.00 96.38 178 THR A O 1
ATOM 1398 N N . VAL A 1 179 ? -1.313 -4.272 -1.735 1.00 94.56 179 VAL A N 1
ATOM 1399 C CA . VAL A 1 179 ? -0.643 -4.736 -2.958 1.00 94.56 179 VAL A CA 1
ATOM 1400 C C . VAL A 1 179 ? -1.642 -4.854 -4.105 1.00 94.56 179 VAL A C 1
ATOM 1402 O O . VAL A 1 179 ? -1.375 -4.342 -5.186 1.00 94.56 179 VAL A O 1
ATOM 1405 N N . GLY A 1 180 ? -2.812 -5.454 -3.871 1.00 95.00 180 GLY A N 1
ATOM 1406 C CA . GLY A 1 180 ? -3.860 -5.578 -4.884 1.00 95.00 180 GLY A CA 1
ATOM 1407 C C . GLY A 1 180 ? -4.405 -4.224 -5.345 1.00 95.00 180 GLY A C 1
ATOM 1408 O O . GLY A 1 180 ? -4.558 -3.988 -6.542 1.00 95.00 180 GLY A O 1
ATOM 1409 N N . LEU A 1 181 ? -4.623 -3.287 -4.418 1.00 95.50 181 LEU A N 1
ATOM 1410 C CA . LEU A 1 181 ? -5.065 -1.929 -4.733 1.00 95.50 181 LEU A CA 1
ATOM 1411 C C . LEU A 1 181 ? -4.029 -1.170 -5.563 1.00 95.50 181 LEU A C 1
ATOM 1413 O O . LEU A 1 181 ? -4.422 -0.360 -6.394 1.00 95.50 181 LEU A O 1
ATOM 1417 N N . LEU A 1 182 ? -2.732 -1.432 -5.400 1.00 93.94 182 LEU A N 1
ATOM 1418 C CA . LEU A 1 182 ? -1.650 -0.779 -6.150 1.00 93.94 182 LEU A CA 1
ATOM 1419 C C . LEU A 1 182 ? -1.105 -1.624 -7.317 1.00 93.94 182 LEU A C 1
ATOM 1421 O O . LEU A 1 182 ? -0.145 -1.211 -7.965 1.00 93.94 182 LEU A O 1
ATOM 1425 N N . ALA A 1 183 ? -1.715 -2.775 -7.616 1.00 92.50 183 ALA A N 1
ATOM 1426 C CA . ALA A 1 183 ? -1.295 -3.671 -8.691 1.00 92.50 183 ALA A CA 1
ATOM 1427 C C . ALA A 1 183 ? -1.596 -3.053 -10.065 1.00 92.50 183 ALA A C 1
ATOM 1429 O O . ALA A 1 183 ? -2.696 -3.176 -10.600 1.00 92.50 183 ALA A O 1
ATOM 1430 N N . ASP A 1 184 ? -0.632 -2.315 -10.605 1.00 90.12 184 ASP A N 1
ATOM 1431 C CA . ASP A 1 184 ? -0.709 -1.659 -11.907 1.00 90.12 184 ASP A CA 1
ATOM 1432 C C . ASP A 1 184 ? 0.699 -1.395 -12.448 1.00 90.12 184 ASP A C 1
ATOM 1434 O O . ASP A 1 184 ? 1.650 -1.159 -11.694 1.00 90.12 184 ASP A O 1
ATOM 1438 N N . THR A 1 185 ? 0.833 -1.457 -13.772 1.00 86.62 185 THR A N 1
ATOM 1439 C CA . THR A 1 185 ? 2.102 -1.272 -14.480 1.00 86.62 185 THR A CA 1
ATOM 1440 C C . THR A 1 185 ? 2.788 0.050 -14.154 1.00 86.62 185 THR A C 1
ATOM 1442 O O . THR A 1 185 ? 4.009 0.074 -14.050 1.00 86.62 185 THR A O 1
ATOM 1445 N N . GLY A 1 186 ? 2.041 1.135 -13.938 1.00 87.06 186 GLY A N 1
ATOM 1446 C CA . GLY A 1 186 ? 2.584 2.437 -13.559 1.00 87.06 186 GLY A CA 1
ATOM 1447 C C . GLY A 1 186 ? 3.301 2.403 -12.210 1.00 87.06 186 GLY A C 1
ATOM 1448 O O . GLY A 1 186 ? 4.409 2.926 -12.094 1.00 87.06 186 GLY A O 1
ATOM 1449 N N . TYR A 1 187 ? 2.737 1.716 -11.214 1.00 87.38 187 TYR A N 1
ATOM 1450 C CA . TYR A 1 187 ? 3.378 1.551 -9.905 1.00 87.38 187 TYR A CA 1
ATOM 1451 C C . TYR A 1 187 ? 4.564 0.584 -9.968 1.00 87.38 187 TYR A C 1
ATOM 1453 O O . TYR A 1 187 ? 5.603 0.845 -9.363 1.00 87.38 187 TYR A O 1
ATOM 1461 N N . MET A 1 188 ? 4.450 -0.505 -10.736 1.00 87.69 188 MET A N 1
ATOM 1462 C CA . MET A 1 188 ? 5.537 -1.479 -10.915 1.00 87.69 188 MET A CA 1
ATOM 1463 C C . MET A 1 188 ? 6.742 -0.886 -11.654 1.00 87.69 188 MET A C 1
ATOM 1465 O O . MET A 1 188 ? 7.884 -1.165 -11.296 1.00 87.69 188 MET A O 1
ATOM 1469 N N . LEU A 1 189 ? 6.495 -0.037 -12.655 1.00 85.94 189 LEU A N 1
ATOM 1470 C CA . LEU A 1 189 ? 7.523 0.709 -13.387 1.00 85.94 189 LEU A CA 1
ATOM 1471 C C . LEU A 1 189 ? 7.961 1.989 -12.657 1.00 85.94 189 LEU A C 1
ATOM 1473 O O . LEU A 1 189 ? 8.792 2.732 -13.179 1.00 85.94 189 LEU A O 1
ATOM 1477 N N . LYS A 1 190 ? 7.421 2.253 -11.458 1.00 83.62 190 LYS A N 1
ATOM 1478 C CA . LYS A 1 190 ? 7.699 3.444 -10.640 1.00 83.62 190 LYS A CA 1
ATOM 1479 C C . LYS A 1 190 ? 7.409 4.774 -11.359 1.00 83.62 190 LYS A C 1
ATOM 1481 O O . LYS A 1 190 ? 7.964 5.809 -10.996 1.00 83.62 190 LYS A O 1
ATOM 1486 N N . LEU A 1 191 ? 6.535 4.754 -12.366 1.00 84.81 191 LEU A N 1
ATOM 1487 C CA . LEU A 1 191 ? 5.960 5.960 -12.970 1.00 84.81 191 LEU A CA 1
ATOM 1488 C C . LEU A 1 191 ? 5.020 6.642 -11.971 1.00 84.81 191 LEU A C 1
ATOM 1490 O O . LEU A 1 191 ? 5.021 7.862 -11.838 1.00 84.81 191 LEU A O 1
ATOM 1494 N N . ASP A 1 192 ? 4.296 5.823 -11.209 1.00 85.50 192 ASP A N 1
ATOM 1495 C CA . ASP A 1 192 ? 3.523 6.229 -10.049 1.00 85.50 192 ASP A CA 1
ATOM 1496 C C . ASP A 1 192 ? 4.201 5.775 -8.759 1.00 85.50 192 ASP A C 1
ATOM 1498 O O . ASP A 1 192 ? 4.707 4.658 -8.644 1.00 85.50 192 ASP A O 1
ATOM 1502 N N . MET A 1 193 ? 4.177 6.641 -7.746 1.00 86.19 193 MET A N 1
ATOM 1503 C CA . MET A 1 193 ? 4.708 6.329 -6.421 1.00 86.19 193 MET A CA 1
ATOM 1504 C C . MET A 1 193 ? 3.608 6.378 -5.362 1.00 86.19 193 MET A C 1
ATOM 1506 O O . MET A 1 193 ? 2.733 7.254 -5.368 1.00 86.19 193 MET A O 1
ATOM 1510 N N . PHE A 1 194 ? 3.672 5.437 -4.419 1.00 90.69 194 PHE A N 1
ATOM 1511 C CA . PHE A 1 194 ? 2.868 5.473 -3.204 1.00 90.69 194 PHE A CA 1
ATOM 1512 C C . PHE A 1 194 ? 3.499 6.463 -2.216 1.00 90.69 194 PHE A C 1
ATOM 1514 O O . PHE A 1 194 ? 4.463 6.152 -1.524 1.00 90.69 194 PHE A O 1
ATOM 1521 N N . SER A 1 195 ? 2.959 7.679 -2.151 1.00 86.44 195 SER A N 1
ATOM 1522 C CA . SER A 1 195 ? 3.431 8.728 -1.232 1.00 86.44 195 SER A CA 1
ATOM 1523 C C . SER A 1 195 ? 3.133 8.422 0.242 1.00 86.44 195 SER A C 1
ATOM 1525 O O . SER A 1 195 ? 3.755 8.996 1.133 1.00 86.44 195 SER A O 1
ATOM 1527 N N . GLY A 1 196 ? 2.219 7.485 0.513 1.00 87.12 196 GLY A N 1
ATOM 1528 C CA . GLY A 1 196 ? 1.787 7.112 1.858 1.00 87.12 196 GLY A CA 1
ATOM 1529 C C . GLY A 1 196 ? 2.757 6.223 2.639 1.00 87.12 196 GLY A C 1
ATOM 1530 O O . GLY A 1 196 ? 2.473 5.950 3.798 1.00 87.12 196 GLY A O 1
ATOM 1531 N N . VAL A 1 197 ? 3.892 5.785 2.072 1.00 87.81 197 VAL A N 1
ATOM 1532 C CA . VAL A 1 197 ? 4.823 4.848 2.744 1.00 87.81 197 VAL A CA 1
ATOM 1533 C C . VAL A 1 197 ? 5.265 5.368 4.112 1.00 87.81 197 VAL A C 1
ATOM 1535 O O . VAL A 1 197 ? 5.235 4.626 5.086 1.00 87.81 197 VAL A O 1
ATOM 1538 N N . LYS A 1 198 ? 5.624 6.649 4.224 1.00 88.94 198 LYS A N 1
ATOM 1539 C CA . LYS A 1 198 ? 6.056 7.245 5.501 1.00 88.94 198 LYS A CA 1
ATOM 1540 C C . LYS A 1 198 ? 4.929 7.227 6.539 1.00 88.94 198 LYS A C 1
ATOM 1542 O O . LYS A 1 198 ? 5.113 6.747 7.655 1.00 88.94 198 LYS A O 1
ATOM 1547 N N . ALA A 1 199 ? 3.734 7.663 6.140 1.00 89.50 199 ALA A N 1
ATOM 1548 C CA . ALA A 1 199 ? 2.552 7.635 6.998 1.00 89.50 199 ALA A CA 1
ATOM 1549 C C . ALA A 1 199 ?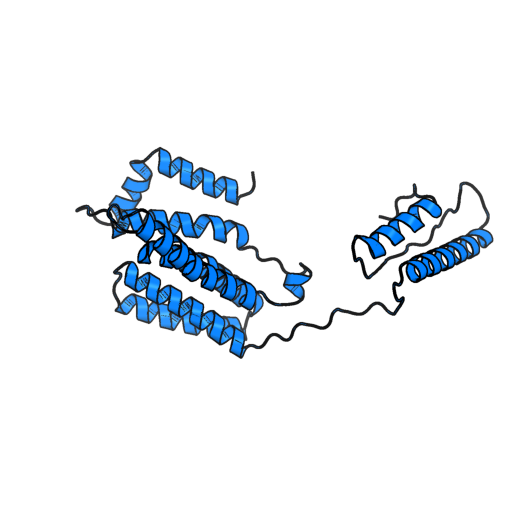 2.163 6.203 7.405 1.00 89.50 199 ALA A C 1
ATOM 1551 O O . ALA A 1 199 ? 1.802 5.980 8.555 1.00 89.50 199 ALA A O 1
ATOM 1552 N N . ALA A 1 200 ? 2.304 5.228 6.506 1.00 90.12 200 ALA A N 1
ATOM 1553 C CA . ALA A 1 200 ? 1.985 3.824 6.750 1.00 90.12 200 ALA A CA 1
ATOM 1554 C C . ALA A 1 200 ? 2.806 3.189 7.881 1.00 90.12 200 ALA A C 1
ATOM 1556 O O . ALA A 1 200 ? 2.324 2.261 8.514 1.00 90.12 200 ALA A O 1
ATOM 1557 N N . HIS A 1 201 ? 4.013 3.685 8.163 1.00 86.88 201 HIS A N 1
ATOM 1558 C CA . HIS A 1 201 ? 4.827 3.194 9.282 1.00 86.88 201 HIS A CA 1
ATOM 1559 C C . HIS A 1 201 ? 4.510 3.930 10.592 1.00 86.88 201 HIS A C 1
ATOM 1561 O O . HIS A 1 201 ? 4.562 3.345 11.671 1.00 86.88 201 HIS A O 1
ATOM 1567 N N . ILE A 1 202 ? 4.153 5.213 10.501 1.00 88.88 202 ILE A N 1
ATOM 1568 C CA . ILE A 1 202 ? 3.977 6.104 11.656 1.00 88.88 202 ILE A CA 1
ATOM 1569 C C . ILE A 1 202 ? 2.572 5.994 12.243 1.00 88.88 202 ILE A C 1
ATOM 1571 O O . ILE A 1 202 ? 2.394 5.862 13.455 1.00 88.88 202 ILE A O 1
ATOM 1575 N N . LEU A 1 203 ? 1.556 6.066 11.383 1.00 90.69 203 LEU A N 1
ATOM 1576 C CA . LEU A 1 203 ? 0.167 6.183 11.806 1.00 90.69 203 LEU A CA 1
ATOM 1577 C C . LEU A 1 203 ? -0.360 4.957 12.561 1.00 90.69 203 LEU A C 1
ATOM 1579 O O . LEU A 1 203 ? -1.069 5.178 13.541 1.00 90.69 203 LEU A O 1
ATOM 1583 N N . PRO A 1 204 ? -0.023 3.697 12.204 1.00 91.88 204 PRO A N 1
ATOM 1584 C CA . PRO A 1 204 ? -0.470 2.551 12.989 1.00 91.88 204 PRO A CA 1
ATOM 1585 C C . PRO A 1 204 ? 0.019 2.639 14.436 1.00 91.88 204 PRO A C 1
ATOM 1587 O O . PRO A 1 204 ? -0.774 2.456 15.354 1.00 91.88 204 PRO A O 1
ATOM 1590 N N . LEU A 1 205 ? 1.293 2.991 14.649 1.00 88.75 205 LEU A N 1
ATOM 1591 C CA . LEU A 1 205 ? 1.879 3.114 15.986 1.00 88.75 205 LEU A CA 1
ATOM 1592 C C . LEU A 1 205 ? 1.248 4.263 16.782 1.00 88.75 205 LEU A C 1
ATOM 1594 O O . LEU A 1 205 ? 0.943 4.114 17.967 1.00 88.75 205 LEU A O 1
ATOM 1598 N N . LEU A 1 206 ? 1.012 5.400 16.125 1.00 87.19 206 LEU A N 1
ATOM 1599 C CA . LEU A 1 206 ? 0.369 6.553 16.747 1.00 87.19 206 LEU A CA 1
ATOM 1600 C C . LEU A 1 206 ? -1.079 6.238 17.146 1.00 87.19 206 LEU A C 1
ATOM 1602 O O . LEU A 1 206 ? -1.467 6.488 18.287 1.00 87.19 206 LEU A O 1
ATOM 1606 N N . ILE A 1 207 ? -1.862 5.637 16.246 1.00 87.94 207 ILE A N 1
ATOM 1607 C CA . ILE A 1 207 ? -3.245 5.228 16.525 1.00 87.94 207 ILE A CA 1
ATOM 1608 C C . ILE A 1 207 ? -3.271 4.205 17.657 1.00 87.94 207 ILE A C 1
ATOM 1610 O O . ILE A 1 207 ? -4.064 4.352 18.580 1.00 87.94 207 ILE A O 1
ATOM 1614 N N . LEU A 1 208 ? -2.383 3.210 17.630 1.00 87.06 208 LEU A N 1
ATOM 1615 C CA . LEU A 1 208 ? -2.264 2.210 18.688 1.00 87.06 208 LEU A CA 1
ATOM 1616 C C . LEU A 1 208 ? -2.022 2.870 20.051 1.00 87.06 208 LEU A C 1
ATOM 1618 O O . LEU A 1 208 ? -2.740 2.587 21.006 1.00 87.06 208 LEU A O 1
ATOM 1622 N N . THR A 1 209 ? -1.067 3.800 20.118 1.00 82.69 209 THR A N 1
ATOM 1623 C CA . THR A 1 209 ? -0.739 4.547 21.342 1.00 82.69 209 THR A CA 1
ATOM 1624 C C . THR A 1 209 ? -1.959 5.294 21.881 1.00 82.69 209 THR A C 1
ATOM 1626 O O . THR A 1 209 ? -2.283 5.194 23.065 1.00 82.69 209 THR A O 1
ATOM 1629 N N . VAL A 1 210 ? -2.676 6.003 21.005 1.00 81.50 210 VAL A N 1
ATOM 1630 C CA . VAL A 1 210 ? -3.888 6.750 21.367 1.00 81.50 210 VAL A CA 1
ATOM 1631 C C . VAL A 1 210 ? -5.003 5.811 21.829 1.00 81.50 210 VAL A C 1
ATOM 1633 O O . VAL A 1 210 ? -5.624 6.069 22.858 1.00 81.50 210 VAL A O 1
ATOM 1636 N N . VAL A 1 211 ? -5.250 4.711 21.114 1.00 82.19 211 VAL A N 1
ATOM 1637 C CA . VAL A 1 211 ? -6.323 3.761 21.441 1.00 82.19 211 VAL A CA 1
ATOM 1638 C C . VAL A 1 211 ? -6.052 3.054 22.767 1.00 82.19 211 VAL A C 1
ATOM 1640 O O . VAL A 1 211 ? -6.940 3.015 23.617 1.00 82.19 211 VAL A O 1
ATOM 1643 N N . PHE A 1 212 ? -4.843 2.536 22.997 1.00 77.25 212 PHE A N 1
ATOM 1644 C CA . PHE A 1 212 ? -4.512 1.897 24.275 1.00 77.25 212 PHE A CA 1
ATOM 1645 C C . PHE A 1 212 ? -4.605 2.885 25.442 1.00 77.25 212 PHE A C 1
ATOM 1647 O O . PHE A 1 212 ? -5.187 2.561 26.478 1.00 77.25 212 PHE A O 1
ATOM 1654 N N . TYR A 1 213 ? -4.114 4.114 25.266 1.00 72.56 213 TYR A N 1
ATOM 1655 C CA . TYR A 1 213 ? -4.168 5.119 26.323 1.00 72.56 213 TYR A CA 1
ATOM 1656 C C . TYR A 1 213 ? -5.595 5.599 26.630 1.00 72.56 213 TYR A C 1
ATOM 1658 O O . TYR A 1 213 ? -5.965 5.737 27.792 1.00 72.56 213 TYR A O 1
ATOM 1666 N N . LEU A 1 214 ? -6.419 5.862 25.613 1.00 70.56 214 LEU A N 1
ATOM 1667 C CA . LEU A 1 214 ? -7.754 6.433 25.820 1.00 70.56 214 LEU A CA 1
ATOM 1668 C C . LEU A 1 214 ? -8.817 5.385 26.158 1.00 70.56 214 LEU A C 1
AT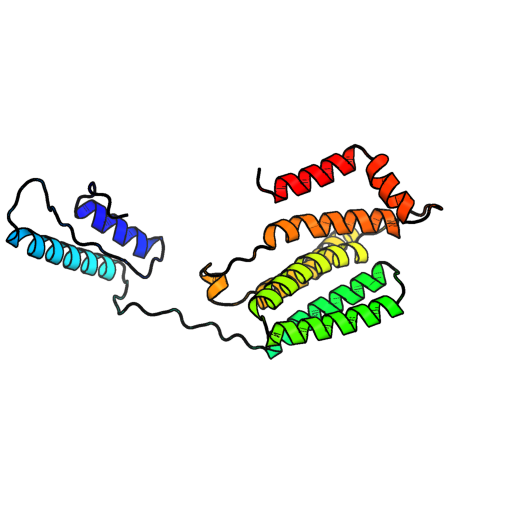OM 1670 O O . LEU A 1 214 ? -9.694 5.663 26.978 1.00 70.56 214 LEU A O 1
ATOM 1674 N N . CYS A 1 215 ? -8.761 4.211 25.529 1.00 66.88 215 CYS A N 1
ATOM 1675 C CA . CYS A 1 215 ? -9.833 3.218 25.608 1.00 66.88 215 CYS A CA 1
ATOM 1676 C C . CYS A 1 215 ? -9.561 2.097 26.613 1.00 66.88 215 CYS A C 1
ATOM 1678 O O . CYS A 1 215 ? -10.519 1.486 27.085 1.00 66.88 215 CYS A O 1
ATOM 1680 N N . PHE A 1 216 ? -8.296 1.825 26.953 1.00 66.25 216 PHE A N 1
ATOM 1681 C CA . PHE A 1 216 ? -7.940 0.727 27.859 1.00 66.25 216 PHE A CA 1
ATOM 1682 C C . PHE A 1 216 ? -7.425 1.191 29.227 1.00 66.25 216 PHE A C 1
ATOM 1684 O O . PHE A 1 216 ? -7.595 0.461 30.202 1.00 66.25 216 PHE A O 1
ATOM 1691 N N . ILE A 1 217 ? -6.883 2.408 29.350 1.00 62.78 217 ILE A N 1
ATOM 1692 C CA . ILE A 1 217 ? -6.544 2.987 30.658 1.00 62.78 217 ILE A CA 1
ATOM 1693 C C . ILE A 1 217 ? -7.784 3.690 31.228 1.00 62.78 217 ILE A C 1
ATOM 1695 O O . ILE A 1 217 ? -8.123 4.823 30.870 1.00 62.78 217 ILE A O 1
ATOM 1699 N N . SER A 1 218 ? -8.481 3.001 32.134 1.00 48.75 218 SER A N 1
ATOM 1700 C CA . SER A 1 218 ? -9.579 3.572 32.916 1.00 48.75 218 SER A CA 1
ATOM 1701 C C . SER A 1 218 ? -9.075 4.762 33.732 1.00 48.75 218 SER A C 1
ATOM 1703 O O . SER A 1 218 ? -8.239 4.634 34.621 1.00 48.75 218 SER A O 1
ATOM 1705 N N . SER A 1 219 ? -9.584 5.950 33.431 1.00 49.16 219 SER A N 1
ATOM 1706 C CA . SER A 1 219 ? -9.390 7.153 34.239 1.00 49.16 219 SER A CA 1
ATOM 1707 C C . SER A 1 219 ? -10.716 7.915 34.305 1.00 49.16 219 SER A C 1
ATOM 1709 O O . SER A 1 219 ? -11.498 7.835 33.364 1.00 49.16 219 SER A O 1
ATOM 1711 N N . PRO A 1 220 ? -11.006 8.666 35.374 1.00 50.66 220 PRO A N 1
ATOM 1712 C CA . PRO A 1 220 ? -12.265 9.409 35.524 1.00 50.66 220 PRO A CA 1
ATOM 1713 C C . PRO A 1 220 ? -12.313 10.748 34.751 1.00 50.66 220 PRO A C 1
ATOM 1715 O O . PRO A 1 220 ? -13.265 11.509 34.875 1.00 50.66 220 PRO A O 1
ATOM 1718 N N . VAL A 1 221 ? -11.293 11.074 33.950 1.00 57.12 221 VAL A N 1
ATOM 1719 C CA . VAL A 1 221 ? -11.120 12.410 33.339 1.00 57.12 221 VAL A CA 1
ATOM 1720 C C . VAL A 1 221 ? -11.761 12.484 31.938 1.00 57.12 221 VAL A C 1
ATOM 1722 O O . VAL A 1 221 ? -11.660 11.510 31.196 1.00 57.12 221 VAL A O 1
ATOM 1725 N N . PRO A 1 222 ? -12.369 13.600 31.498 1.00 59.69 222 PRO A N 1
ATOM 1726 C CA . PRO A 1 222 ? -12.863 13.757 30.123 1.00 59.69 222 PRO A CA 1
ATOM 1727 C C . PRO A 1 222 ? -11.746 13.685 29.060 1.00 59.69 222 PRO A C 1
ATOM 1729 O O . PRO A 1 222 ? -10.618 14.129 29.284 1.00 59.69 222 PRO A O 1
ATOM 1732 N N . VAL A 1 223 ? -12.071 13.141 27.879 1.00 58.38 223 VAL A N 1
ATOM 1733 C CA . VAL A 1 223 ? -11.123 12.795 26.792 1.00 58.38 223 VAL A CA 1
ATOM 1734 C C . VAL A 1 223 ? -10.263 13.988 26.340 1.00 58.38 223 VAL A C 1
ATOM 1736 O O . VAL A 1 223 ? -9.061 13.835 26.132 1.00 58.38 223 VAL A O 1
ATOM 1739 N N . GLY A 1 224 ? -10.840 15.194 26.268 1.00 58.78 224 GLY A N 1
ATOM 1740 C CA . GLY A 1 224 ? -10.121 16.411 25.859 1.00 58.78 224 GLY A CA 1
ATOM 1741 C C . GLY A 1 224 ? -9.016 16.842 26.832 1.00 58.78 224 GLY A C 1
ATOM 1742 O O . GLY A 1 224 ? -7.937 17.249 26.403 1.00 58.78 224 GLY A O 1
ATOM 1743 N N . LEU A 1 225 ? -9.230 16.681 28.145 1.00 60.62 225 LEU A N 1
ATOM 1744 C CA . LEU A 1 225 ? -8.187 16.934 29.145 1.00 60.62 225 LEU A CA 1
ATOM 1745 C C . LEU A 1 225 ? -7.174 15.787 29.232 1.00 60.62 225 LEU A C 1
ATOM 1747 O O . LEU A 1 225 ? -6.026 16.038 29.590 1.00 60.62 225 LEU A O 1
ATOM 1751 N N . ARG A 1 226 ? -7.552 14.551 28.872 1.00 58.84 226 ARG A N 1
ATOM 1752 C CA . ARG A 1 226 ? -6.602 13.430 28.767 1.00 58.84 226 ARG A CA 1
ATOM 1753 C C . ARG A 1 226 ? -5.642 13.581 27.602 1.00 58.84 226 ARG A C 1
ATOM 1755 O O . ARG A 1 226 ? -4.489 13.230 27.765 1.00 58.84 226 ARG A O 1
ATOM 1762 N N . LEU A 1 227 ? -6.081 14.115 26.463 1.00 58.75 227 LEU A N 1
ATOM 1763 C CA . LEU A 1 227 ? -5.190 14.406 25.335 1.00 58.75 227 LEU A CA 1
ATOM 1764 C C . LEU A 1 227 ? -4.159 15.479 25.704 1.00 58.75 227 LEU A C 1
ATOM 1766 O O . LEU A 1 227 ? -2.971 15.281 25.457 1.00 58.75 227 LEU A O 1
ATOM 1770 N N . LYS A 1 228 ? -4.589 16.561 26.376 1.00 60.88 228 LYS A N 1
ATOM 1771 C CA . LYS A 1 228 ? -3.664 17.564 26.930 1.00 60.88 228 LYS A CA 1
ATOM 1772 C C . LYS A 1 228 ? -2.727 16.958 27.974 1.00 60.88 228 LYS A C 1
ATOM 1774 O O . LYS A 1 228 ? -1.528 17.166 27.882 1.00 60.88 228 LYS A O 1
ATOM 1779 N N . LYS A 1 229 ? -3.233 16.131 28.897 1.00 62.31 229 LYS A N 1
ATOM 1780 C CA . LYS A 1 229 ? -2.395 15.408 29.868 1.00 62.31 229 LYS A CA 1
ATOM 1781 C C . LYS A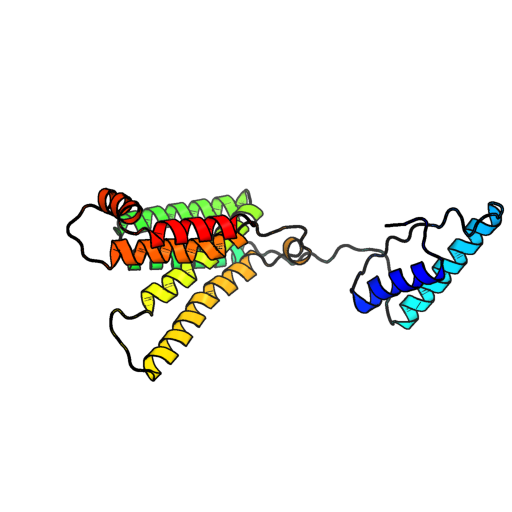 1 229 ? -1.481 14.359 29.231 1.00 62.31 229 LYS A C 1
ATOM 1783 O O . LYS A 1 229 ? -0.404 14.161 29.753 1.00 62.31 229 LYS A O 1
ATOM 1788 N N . LEU A 1 230 ? -1.849 13.686 28.144 1.00 58.09 230 LEU A N 1
ATOM 1789 C CA . LEU A 1 230 ? -0.971 12.740 27.442 1.00 58.09 230 LEU A CA 1
ATOM 1790 C C . LEU A 1 230 ? 0.188 13.482 26.790 1.00 58.09 230 LEU A C 1
ATOM 1792 O O . LEU A 1 230 ? 1.327 13.032 26.875 1.00 58.09 230 LEU A O 1
ATOM 1796 N N . PHE A 1 231 ? -0.116 14.627 26.174 1.00 55.91 231 PHE A N 1
ATOM 1797 C CA . PHE A 1 231 ? 0.917 15.546 25.742 1.00 55.91 231 PHE A CA 1
ATOM 1798 C C . PHE A 1 231 ? 1.760 15.932 26.962 1.00 55.91 231 PHE A C 1
ATOM 1800 O O . PHE A 1 231 ? 2.939 15.624 26.985 1.00 55.91 231 PHE A O 1
ATOM 1807 N N . ASP A 1 232 ? 1.183 16.500 28.016 1.00 59.16 232 ASP A N 1
ATOM 1808 C CA . ASP A 1 232 ? 1.945 17.159 29.083 1.00 59.16 232 ASP A CA 1
ATOM 1809 C C . ASP A 1 232 ? 2.568 16.250 30.159 1.00 59.16 232 ASP A C 1
ATOM 1811 O O . ASP A 1 232 ? 3.545 16.657 30.780 1.00 59.16 232 ASP A O 1
ATOM 1815 N N . ALA A 1 233 ? 2.074 15.030 30.376 1.00 52.69 233 ALA A N 1
ATOM 1816 C CA . ALA A 1 233 ? 2.469 14.168 31.499 1.00 52.69 233 ALA A CA 1
ATOM 1817 C C . ALA A 1 233 ? 3.524 13.107 31.154 1.00 52.69 233 ALA A C 1
ATOM 1819 O O . ALA A 1 233 ? 4.039 12.457 32.059 1.00 52.69 233 ALA A O 1
ATOM 1820 N N . ALA A 1 234 ? 3.880 12.920 29.881 1.00 46.81 234 ALA A N 1
ATOM 1821 C CA . ALA A 1 234 ? 4.909 11.959 29.502 1.00 46.81 234 ALA A CA 1
ATOM 1822 C C . ALA A 1 234 ? 5.922 12.595 28.548 1.00 46.81 234 ALA A C 1
ATOM 1824 O O . ALA A 1 234 ? 5.815 12.493 27.325 1.00 46.81 234 ALA A O 1
ATOM 1825 N N . LEU A 1 235 ? 6.965 13.189 29.136 1.00 52.00 235 LEU A N 1
ATOM 1826 C CA . LEU A 1 235 ? 8.196 13.567 28.439 1.00 52.00 235 LEU A CA 1
ATOM 1827 C C . LEU A 1 235 ? 8.667 12.501 27.414 1.00 52.00 235 LEU A C 1
ATOM 1829 O O . LEU A 1 235 ? 8.969 12.910 26.296 1.00 52.00 235 LEU A O 1
ATOM 1833 N N . PRO A 1 236 ? 8.639 11.167 27.660 1.00 57.16 236 PRO A N 1
ATOM 1834 C CA . PRO A 1 236 ? 9.064 10.193 26.643 1.00 57.16 236 PRO A CA 1
ATOM 1835 C C . PRO A 1 236 ? 8.106 10.048 25.447 1.00 57.16 236 PRO A C 1
ATOM 1837 O O . PRO A 1 236 ? 8.557 9.708 24.357 1.00 57.16 236 PRO A O 1
ATOM 1840 N N . VAL A 1 237 ? 6.807 10.338 25.594 1.00 55.72 237 VAL A N 1
ATOM 1841 C CA . VAL A 1 237 ? 5.833 10.227 24.489 1.00 55.72 237 VAL A CA 1
ATOM 1842 C C . VAL A 1 237 ? 5.943 11.424 23.547 1.00 55.72 237 VAL A C 1
ATOM 1844 O O . VAL A 1 237 ? 5.887 11.233 22.335 1.00 55.72 237 VAL A O 1
ATOM 1847 N N . LYS A 1 238 ? 6.190 12.640 24.070 1.00 57.72 238 LYS A N 1
ATOM 1848 C CA . LYS A 1 238 ? 6.478 13.817 23.225 1.00 57.72 238 LYS A CA 1
ATOM 1849 C C . LYS A 1 238 ? 7.683 13.545 22.321 1.00 57.72 238 LYS A C 1
ATOM 1851 O O . LYS A 1 238 ? 7.578 13.720 21.111 1.00 57.72 238 LYS A O 1
ATOM 1856 N N . TRP A 1 239 ? 8.791 13.055 22.881 1.00 62.50 239 TRP A N 1
ATOM 1857 C CA . TRP A 1 239 ? 10.002 12.751 22.108 1.00 62.50 239 TRP A CA 1
ATOM 1858 C C . TRP A 1 239 ? 9.842 11.543 21.180 1.00 62.50 239 TRP A C 1
ATOM 1860 O O . TRP A 1 239 ? 10.374 11.577 20.078 1.00 62.50 239 TRP A O 1
ATOM 1870 N N . ALA A 1 240 ? 9.073 10.517 21.558 1.00 62.09 240 ALA A N 1
ATOM 1871 C CA . ALA A 1 240 ? 8.782 9.386 20.674 1.00 62.09 240 ALA A CA 1
ATOM 1872 C C . ALA A 1 240 ? 7.915 9.797 19.473 1.00 62.09 240 ALA A C 1
ATOM 1874 O O . ALA A 1 240 ? 8.192 9.388 18.349 1.00 62.09 240 ALA A O 1
ATOM 1875 N N . VAL A 1 241 ? 6.902 10.644 19.685 1.00 64.38 241 VAL A N 1
ATOM 1876 C CA . VAL A 1 241 ? 6.043 11.172 18.612 1.00 64.38 241 VAL A CA 1
ATOM 1877 C C . VAL A 1 241 ? 6.822 12.137 17.718 1.00 64.38 241 VAL A C 1
ATOM 1879 O O . VAL A 1 241 ? 6.758 12.012 16.498 1.00 64.38 241 VAL A O 1
ATOM 1882 N N . ILE A 1 242 ? 7.608 13.051 18.298 1.00 68.31 242 ILE A N 1
ATOM 1883 C CA . ILE A 1 242 ? 8.487 13.959 17.546 1.00 68.31 242 ILE A CA 1
ATOM 1884 C C . ILE A 1 242 ? 9.544 13.162 16.769 1.00 68.31 242 ILE A C 1
ATOM 1886 O O . ILE A 1 242 ? 9.747 13.422 15.589 1.00 68.31 242 ILE A O 1
ATOM 1890 N N . GLY A 1 243 ? 10.156 12.146 17.379 1.00 68.19 243 GLY A N 1
ATOM 1891 C CA . GLY A 1 243 ? 11.119 11.254 16.734 1.00 68.19 243 GLY A CA 1
ATOM 1892 C C . GLY A 1 243 ? 10.510 10.459 15.578 1.00 68.19 243 GLY A C 1
ATOM 1893 O O . GLY A 1 243 ? 11.120 10.373 14.516 1.00 68.19 243 GLY A O 1
ATOM 1894 N N . LEU A 1 244 ? 9.278 9.954 15.727 1.00 65.31 244 LEU A N 1
ATOM 1895 C CA . LEU A 1 244 ? 8.553 9.291 14.637 1.00 65.31 244 LEU A CA 1
ATOM 1896 C C . LEU A 1 244 ? 8.246 10.252 13.482 1.00 65.31 244 LEU A C 1
ATOM 1898 O O . LEU A 1 244 ? 8.365 9.873 12.318 1.00 65.31 244 LEU A O 1
ATOM 1902 N N . ILE A 1 245 ? 7.853 11.489 13.796 1.00 66.88 245 ILE A N 1
ATOM 1903 C CA . ILE A 1 245 ? 7.574 12.529 12.797 1.00 66.88 245 ILE A CA 1
ATOM 1904 C C . ILE A 1 245 ? 8.863 12.927 12.066 1.00 66.88 245 ILE A C 1
ATOM 1906 O O . ILE A 1 245 ? 8.846 13.040 10.843 1.00 66.88 245 ILE A O 1
ATOM 1910 N N . LEU A 1 246 ? 9.984 13.078 12.776 1.00 66.56 246 LEU A N 1
ATOM 1911 C CA . LEU A 1 246 ? 11.290 13.408 12.194 1.00 66.56 246 LEU A CA 1
ATOM 1912 C C . LEU A 1 246 ? 11.835 12.277 11.303 1.00 66.56 246 LEU A C 1
ATOM 1914 O O . LEU A 1 246 ? 12.217 12.544 10.165 1.00 66.56 246 LEU A O 1
ATOM 1918 N N . LEU A 1 247 ? 11.749 11.016 11.746 1.00 63.03 247 LEU A N 1
ATOM 1919 C CA . LEU A 1 247 ? 12.051 9.836 10.916 1.00 63.03 247 LEU A CA 1
ATOM 1920 C C . LEU A 1 247 ? 11.145 9.758 9.676 1.00 63.03 247 LEU A C 1
ATOM 1922 O O . LEU A 1 247 ? 11.579 9.380 8.589 1.00 63.03 247 LEU A O 1
ATOM 1926 N N . GLY A 1 248 ? 9.880 10.163 9.813 1.00 52.72 248 GLY A N 1
ATOM 1927 C CA . GLY A 1 248 ? 8.944 10.310 8.702 1.00 52.72 248 GLY A CA 1
ATOM 1928 C C . GLY A 1 248 ? 9.312 11.412 7.721 1.00 52.72 248 GLY A C 1
ATOM 1929 O O . GLY A 1 248 ? 9.106 11.263 6.518 1.00 52.72 248 GLY A O 1
ATOM 1930 N N . LEU A 1 249 ? 9.867 12.523 8.193 1.00 58.56 249 LEU A N 1
ATOM 1931 C CA . LEU A 1 249 ? 10.268 13.644 7.346 1.00 58.56 249 LEU A CA 1
ATOM 1932 C C . LEU A 1 249 ? 11.564 13.354 6.576 1.00 58.56 249 LEU A C 1
ATOM 1934 O O . LEU A 1 249 ? 11.722 13.881 5.477 1.00 58.56 249 LEU A O 1
ATOM 1938 N N . GLY A 1 250 ? 12.364 12.376 7.006 1.00 46.78 250 GLY A N 1
ATOM 1939 C CA . GLY A 1 250 ? 13.575 11.953 6.299 1.00 46.78 250 GLY A CA 1
ATOM 1940 C C . GLY A 1 250 ? 14.742 12.905 6.539 1.00 46.78 250 GLY A C 1
ATOM 1941 O O . GLY A 1 250 ? 15.367 13.349 5.578 1.00 46.78 250 GLY A O 1
ATOM 1942 N N . VAL A 1 251 ? 14.981 13.224 7.814 1.00 44.44 251 VAL A N 1
ATOM 1943 C CA . VAL A 1 251 ? 16.316 13.574 8.321 1.00 44.44 251 VAL A CA 1
ATOM 1944 C C . VAL A 1 251 ? 16.970 12.292 8.818 1.00 44.44 251 VAL A C 1
ATOM 1946 O O . VAL A 1 251 ? 16.238 11.484 9.436 1.00 44.44 251 VAL A O 1
#